Protein AF-H7EP76-F1 (afdb_monomer_lite)

Organism: NCBI:txid907348

Foldseek 3Di:
DDDDPDDPPQPDDDDDDDPDLDAPLVVCVVQVQQWKFKWFWDQDPVRWIWTATLATHNAALLLRLQQIDGPVLCVVQDDPDQFKDKAFVVVVRCVSVLSSGDPVLSVFWGMKIWGWEDQVNGIMIMIGTDGPPDDDGDDDGSVVVRVSVNVNVVVVVPPPPVLVVLLVLLVVLLVQAWKWKKKKACLQLLVVSCPDPSSCVSLVVDDPVVSVVSSLSSLNNLLVNLCSQCQSVQDGSKDKADDPRSNGSMIMIIDRDPDDDPPVVVLVVSLVSCCSHRPPSSVVPIDMDGPDTGSDSVVSSCRRPPD

Structure (mmCIF, N/CA/C/O backbone):
data_AF-H7EP76-F1
#
_entry.id   AF-H7EP76-F1
#
loop_
_atom_site.group_PDB
_atom_site.id
_atom_site.type_symbol
_atom_site.label_atom_id
_atom_site.label_alt_id
_atom_site.label_comp_id
_atom_site.label_asym_id
_atom_site.label_entity_id
_atom_site.label_seq_id
_atom_site.pdbx_PDB_ins_code
_atom_site.Cartn_x
_atom_site.Cartn_y
_atom_site.Cartn_z
_atom_site.occupancy
_atom_site.B_iso_or_equiv
_atom_site.auth_seq_id
_atom_site.auth_comp_id
_atom_site.auth_asym_id
_atom_site.auth_atom_id
_atom_site.pdbx_PDB_model_num
ATOM 1 N N . MET A 1 1 ? -46.488 -8.197 -8.093 1.00 31.20 1 MET A N 1
ATOM 2 C CA . MET A 1 1 ? -45.608 -9.018 -7.236 1.00 31.20 1 MET A CA 1
ATOM 3 C C . MET A 1 1 ? -44.176 -8.736 -7.653 1.00 31.20 1 MET A C 1
ATOM 5 O O . MET A 1 1 ? -43.733 -9.255 -8.665 1.00 31.20 1 MET A O 1
ATOM 9 N N . THR A 1 2 ? -43.502 -7.830 -6.953 1.00 27.03 2 THR A N 1
ATOM 10 C CA . THR A 1 2 ? -42.118 -7.428 -7.231 1.00 27.03 2 THR A CA 1
ATOM 11 C C . THR A 1 2 ? -41.243 -7.905 -6.080 1.00 27.03 2 THR A C 1
ATOM 13 O O . THR A 1 2 ? -41.520 -7.622 -4.914 1.00 27.03 2 THR A O 1
ATOM 16 N N . ALA A 1 3 ? -40.236 -8.711 -6.414 1.00 28.80 3 ALA A N 1
ATOM 17 C CA . ALA A 1 3 ? -39.301 -9.292 -5.467 1.00 28.80 3 ALA A CA 1
ATOM 18 C C . ALA A 1 3 ? -38.445 -8.188 -4.832 1.00 28.80 3 ALA A C 1
ATOM 20 O O . ALA A 1 3 ? -37.756 -7.434 -5.513 1.00 28.80 3 ALA A O 1
ATOM 21 N N . ASN A 1 4 ? -38.528 -8.105 -3.509 1.00 30.34 4 ASN A N 1
ATOM 22 C CA . ASN A 1 4 ? -37.787 -7.185 -2.665 1.00 30.34 4 ASN A CA 1
ATOM 23 C C . ASN A 1 4 ? -36.424 -7.835 -2.366 1.00 30.34 4 ASN A C 1
ATOM 25 O O . ASN A 1 4 ? -36.338 -8.729 -1.521 1.00 30.34 4 ASN A O 1
ATOM 29 N N . THR A 1 5 ? -35.366 -7.458 -3.084 1.00 33.81 5 THR A N 1
ATOM 30 C CA . THR A 1 5 ? -34.001 -7.892 -2.758 1.00 33.81 5 THR A CA 1
ATOM 31 C C . THR A 1 5 ? -33.547 -7.173 -1.489 1.00 33.81 5 THR A C 1
ATOM 33 O O . THR A 1 5 ? -33.282 -5.971 -1.466 1.00 33.81 5 THR A O 1
ATOM 36 N N . LYS A 1 6 ? -33.514 -7.923 -0.383 1.00 35.53 6 LYS A N 1
ATOM 37 C CA . LYS A 1 6 ? -32.977 -7.489 0.909 1.00 35.53 6 LYS A CA 1
ATOM 38 C C . LYS A 1 6 ? -31.474 -7.228 0.762 1.00 35.53 6 LYS A C 1
ATOM 40 O O . LYS A 1 6 ? -30.689 -8.170 0.754 1.00 35.53 6 LYS A O 1
ATOM 45 N N . GLY A 1 7 ? -31.077 -5.961 0.653 1.00 36.44 7 GLY A N 1
ATOM 46 C CA . GLY A 1 7 ? -29.693 -5.554 0.911 1.00 36.44 7 GLY A CA 1
ATOM 47 C C . GLY A 1 7 ? -29.318 -5.914 2.351 1.00 36.44 7 GLY A C 1
ATOM 48 O O . GLY A 1 7 ? -30.145 -5.758 3.253 1.00 36.44 7 GLY A O 1
ATOM 49 N N . GLY A 1 8 ? -28.110 -6.446 2.555 1.00 33.53 8 GLY A N 1
ATOM 50 C CA . GLY A 1 8 ? -27.615 -6.846 3.876 1.00 33.53 8 GLY A CA 1
ATOM 51 C C . GLY A 1 8 ? -27.633 -5.688 4.880 1.00 33.53 8 GLY A C 1
ATOM 52 O O . GLY A 1 8 ? -27.656 -4.521 4.482 1.00 33.53 8 GLY A O 1
ATOM 53 N N . LEU A 1 9 ? -27.602 -6.017 6.178 1.00 34.09 9 LEU A N 1
ATOM 54 C CA . LEU A 1 9 ? -27.786 -5.104 7.324 1.00 34.09 9 LEU A CA 1
ATOM 55 C C . LEU A 1 9 ? -26.977 -3.785 7.259 1.00 34.09 9 LEU A C 1
ATOM 57 O O . LEU A 1 9 ? -27.348 -2.810 7.899 1.00 34.09 9 LEU A O 1
ATOM 61 N N . LEU A 1 10 ? -25.900 -3.741 6.470 1.00 39.25 10 LEU A N 1
ATOM 62 C CA . LEU A 1 10 ? -24.938 -2.638 6.381 1.00 39.25 10 LEU A CA 1
ATOM 63 C C . LEU A 1 10 ? -25.039 -1.807 5.085 1.00 39.25 10 LEU A C 1
ATOM 65 O O . LEU A 1 10 ? -24.247 -0.887 4.869 1.00 39.25 10 LEU A O 1
ATOM 69 N N . GLN A 1 11 ? -25.979 -2.107 4.182 1.00 37.91 11 GLN A N 1
ATOM 70 C CA . GLN A 1 11 ? -25.970 -1.580 2.807 1.00 37.91 11 GLN A CA 1
ATOM 71 C C . GLN A 1 11 ? -26.910 -0.387 2.550 1.00 37.91 11 GLN A C 1
ATOM 73 O O . GLN A 1 11 ? -27.180 -0.052 1.398 1.00 37.91 11 GLN A O 1
ATOM 78 N N . ARG A 1 12 ? -27.399 0.296 3.590 1.00 34.53 12 ARG A N 1
ATOM 79 C CA . ARG A 1 12 ? -28.273 1.470 3.429 1.00 34.53 12 ARG A CA 1
ATOM 80 C C . ARG A 1 12 ? -27.735 2.692 4.167 1.00 34.53 12 ARG A C 1
ATOM 82 O O . ARG A 1 12 ? -28.102 2.909 5.310 1.00 34.53 12 ARG A O 1
ATOM 89 N N . ALA A 1 13 ? -26.903 3.486 3.494 1.00 38.44 13 ALA A N 1
ATOM 90 C CA . ALA A 1 13 ? -26.804 4.935 3.709 1.00 38.44 13 ALA A CA 1
ATOM 91 C C . ALA A 1 13 ? -25.949 5.591 2.614 1.00 38.44 13 ALA A C 1
ATOM 93 O O . ALA A 1 13 ? -24.974 5.013 2.133 1.00 38.44 13 ALA A O 1
ATOM 94 N N . THR A 1 14 ? -26.387 6.780 2.219 1.00 33.59 14 THR A N 1
ATOM 95 C CA . THR A 1 14 ? -26.032 7.552 1.026 1.00 33.59 14 THR A CA 1
ATOM 96 C C . THR A 1 14 ? -24.898 8.550 1.298 1.00 33.59 14 THR A C 1
ATOM 98 O O . THR A 1 14 ? -24.722 9.012 2.419 1.00 33.59 14 THR A O 1
ATOM 101 N N . LYS A 1 15 ? -24.169 8.893 0.230 1.00 32.41 15 LYS A N 1
ATOM 102 C CA . LYS A 1 15 ? -23.075 9.873 0.122 1.00 32.41 15 LYS A CA 1
ATOM 103 C C . LYS A 1 15 ? -23.427 11.281 0.639 1.00 32.41 15 LYS A C 1
ATOM 105 O O . LYS A 1 15 ? -24.352 11.898 0.120 1.00 32.41 15 LYS A O 1
ATOM 110 N N . LEU A 1 16 ? -22.587 11.824 1.520 1.00 29.34 16 LEU A N 1
ATOM 111 C CA . LEU A 1 16 ? -22.277 13.256 1.599 1.00 29.34 16 LEU A CA 1
ATOM 112 C C . LEU A 1 16 ? -20.896 13.425 0.953 1.00 29.34 16 LEU A C 1
ATOM 114 O O . LEU A 1 16 ? -19.917 12.900 1.466 1.00 29.34 16 LEU A O 1
ATOM 118 N N . ILE A 1 17 ? -20.825 14.064 -0.218 1.00 34.53 17 ILE A N 1
ATOM 119 C CA . ILE A 1 17 ? -19.550 14.418 -0.856 1.00 34.53 17 ILE A CA 1
ATOM 120 C C . ILE A 1 17 ? -19.347 15.907 -0.598 1.00 34.53 17 ILE A C 1
ATOM 122 O O . ILE A 1 17 ? -19.964 16.736 -1.264 1.00 34.53 17 ILE A O 1
ATOM 126 N N . ALA A 1 18 ? -18.503 16.242 0.375 1.00 33.00 18 ALA A N 1
ATOM 127 C CA . ALA A 1 18 ? -17.757 17.490 0.308 1.00 33.00 18 ALA A CA 1
ATOM 128 C C . ALA A 1 18 ? -16.661 17.317 -0.757 1.00 33.00 18 ALA A C 1
ATOM 130 O O . ALA A 1 18 ? -16.135 16.217 -0.923 1.00 33.00 18 ALA A O 1
ATOM 131 N N . GLU A 1 19 ? -16.331 18.370 -1.507 1.00 36.91 19 GLU A N 1
ATOM 132 C CA . GLU A 1 19 ? -15.198 18.360 -2.441 1.00 36.91 19 GLU A CA 1
ATOM 133 C C . GLU A 1 19 ? -13.881 18.296 -1.652 1.00 36.91 19 GLU A C 1
ATOM 135 O O . GLU A 1 19 ? -13.225 19.301 -1.373 1.00 36.91 19 GLU A O 1
ATOM 140 N N . THR A 1 20 ? -13.511 17.088 -1.242 1.00 52.47 20 THR A N 1
ATOM 141 C CA . THR A 1 20 ? -12.184 16.753 -0.742 1.00 52.47 20 THR A CA 1
ATOM 142 C C . THR A 1 20 ? -11.311 16.325 -1.917 1.00 52.47 20 THR A C 1
ATOM 144 O O . THR A 1 20 ? -11.783 15.759 -2.909 1.00 52.47 20 THR A O 1
ATOM 147 N N . THR A 1 21 ? -10.013 16.618 -1.836 1.00 54.19 21 THR A N 1
ATOM 148 C CA . THR A 1 21 ? -9.039 15.935 -2.689 1.00 54.19 21 THR A CA 1
ATOM 149 C C . THR A 1 21 ? -9.173 14.440 -2.381 1.00 54.19 21 THR A C 1
ATOM 151 O O . THR A 1 21 ? -8.995 14.065 -1.224 1.00 54.19 21 THR A O 1
ATOM 154 N N . PRO A 1 22 ? -9.545 13.590 -3.353 1.00 68.75 22 PRO A N 1
ATOM 155 C CA . PRO A 1 22 ? -9.847 12.194 -3.073 1.00 68.75 22 PRO A CA 1
ATOM 156 C C . PRO A 1 22 ? -8.576 11.462 -2.653 1.00 68.75 22 PRO A C 1
ATOM 158 O O . PRO A 1 22 ? -7.498 11.713 -3.202 1.00 68.75 22 PRO A O 1
ATOM 161 N N . LYS A 1 23 ? -8.714 10.529 -1.707 1.00 81.00 23 LYS A N 1
ATOM 162 C CA . LYS A 1 23 ? -7.623 9.618 -1.331 1.00 81.00 23 LYS A CA 1
ATOM 163 C C . LYS A 1 23 ? -7.166 8.842 -2.571 1.00 81.00 23 LYS A C 1
ATOM 165 O O . LYS A 1 23 ? -7.953 8.630 -3.496 1.00 81.00 23 LYS A O 1
ATOM 170 N N . PHE A 1 24 ? -5.910 8.387 -2.595 1.00 89.44 24 PHE A N 1
ATOM 171 C CA . PHE A 1 24 ? -5.366 7.648 -3.743 1.00 89.44 24 PHE A CA 1
ATOM 172 C C . PHE A 1 24 ? -6.280 6.492 -4.177 1.00 89.44 24 PHE A C 1
ATOM 174 O O . PHE A 1 24 ? -6.643 6.413 -5.346 1.00 89.44 24 PHE A O 1
ATOM 181 N N . SER A 1 25 ? -6.728 5.674 -3.221 1.00 88.62 25 SER A N 1
ATOM 182 C CA . SER A 1 25 ? -7.627 4.535 -3.445 1.00 88.62 25 SER A CA 1
ATOM 183 C C . SER A 1 25 ? -9.009 4.918 -3.989 1.00 88.62 25 SER A C 1
ATOM 185 O O . SER A 1 25 ? -9.595 4.201 -4.795 1.00 88.62 25 SER A O 1
ATOM 187 N N . GLU A 1 26 ? -9.556 6.058 -3.570 1.00 87.88 26 GLU A N 1
ATOM 188 C CA . GLU A 1 26 ? -10.844 6.551 -4.067 1.00 87.88 26 GLU A CA 1
ATOM 189 C C . GLU A 1 26 ? -10.714 7.065 -5.498 1.00 87.88 26 GLU A C 1
ATOM 191 O O . GLU A 1 26 ? -11.589 6.843 -6.340 1.00 87.88 26 GLU A O 1
ATOM 196 N N . TRP A 1 27 ? -9.609 7.756 -5.781 1.00 90.69 27 TRP A N 1
ATOM 197 C CA . TRP A 1 27 ? -9.310 8.244 -7.114 1.00 90.69 27 TRP A CA 1
ATOM 198 C C . TRP A 1 27 ? -9.044 7.093 -8.088 1.00 90.69 27 TRP A C 1
ATOM 200 O O . TRP A 1 27 ? -9.613 7.102 -9.179 1.00 90.69 27 TRP A O 1
ATOM 210 N N . THR A 1 28 ? -8.257 6.082 -7.708 1.00 91.81 28 THR A N 1
ATOM 211 C CA . THR A 1 28 ? -8.018 4.894 -8.545 1.00 91.81 28 THR A CA 1
ATOM 212 C C . THR A 1 28 ? -9.325 4.158 -8.828 1.00 91.81 28 THR A C 1
ATOM 214 O O . THR A 1 28 ? -9.657 3.950 -9.995 1.00 91.81 28 THR A O 1
ATOM 217 N N . ALA A 1 29 ? -10.142 3.902 -7.801 1.00 89.06 29 ALA A N 1
ATOM 218 C CA . ALA A 1 29 ? -11.453 3.273 -7.958 1.00 89.06 29 ALA A CA 1
ATOM 219 C C . ALA A 1 29 ? -12.385 4.066 -8.892 1.00 89.06 29 ALA A C 1
ATOM 221 O O . ALA A 1 29 ? -13.042 3.485 -9.755 1.00 89.06 29 ALA A O 1
ATOM 222 N N . LYS A 1 30 ? -12.420 5.402 -8.775 1.00 89.62 30 LYS A N 1
ATOM 223 C CA . LYS A 1 30 ? -13.234 6.270 -9.645 1.00 89.62 30 LYS A CA 1
ATOM 224 C C . LYS A 1 30 ? -12.821 6.194 -11.118 1.00 89.62 30 LYS A C 1
ATOM 226 O O . LYS A 1 30 ? -13.676 6.351 -11.984 1.00 89.62 30 LYS A O 1
ATOM 231 N N . ASN A 1 31 ? -11.536 5.982 -11.393 1.00 89.25 31 ASN A N 1
ATOM 232 C CA . ASN A 1 31 ? -11.009 5.854 -12.754 1.00 89.25 31 ASN A CA 1
ATOM 233 C C . ASN A 1 31 ? -10.962 4.397 -13.244 1.00 89.25 31 ASN A C 1
ATOM 235 O O . ASN A 1 31 ? -10.478 4.148 -14.341 1.00 89.25 31 ASN A O 1
ATOM 239 N N . GLY A 1 32 ? -11.462 3.439 -12.455 1.00 89.25 32 GLY A N 1
ATOM 240 C CA . GLY A 1 32 ? -11.431 2.020 -12.811 1.00 89.25 32 GLY A CA 1
ATOM 241 C C . GLY A 1 32 ? -10.039 1.386 -12.731 1.00 89.25 32 GLY A C 1
ATOM 242 O O . GLY A 1 32 ? -9.846 0.292 -13.247 1.00 89.25 32 GLY A O 1
ATOM 243 N N . PHE A 1 33 ? -9.074 2.042 -12.083 1.00 92.81 33 PHE A N 1
ATOM 244 C CA . PHE A 1 33 ? -7.720 1.521 -11.919 1.00 92.81 33 PHE A CA 1
ATOM 245 C C . PHE A 1 33 ? -7.701 0.470 -10.812 1.00 92.81 33 PHE A C 1
ATOM 247 O O . PHE A 1 33 ? -7.759 0.803 -9.626 1.00 92.81 33 PHE A O 1
ATOM 254 N N . ARG A 1 34 ? -7.635 -0.802 -11.207 1.00 91.50 34 ARG A N 1
ATOM 255 C CA . ARG A 1 34 ? -7.696 -1.939 -10.282 1.00 91.50 34 ARG A CA 1
ATOM 256 C C . ARG A 1 34 ? -6.374 -2.178 -9.567 1.00 91.50 34 ARG A C 1
ATOM 258 O O . ARG A 1 34 ? -6.372 -2.311 -8.347 1.00 91.50 34 ARG A O 1
ATOM 265 N N . HIS A 1 35 ? -5.269 -2.151 -10.310 1.00 94.25 35 HIS A N 1
ATOM 266 C CA . HIS A 1 35 ? -3.920 -2.362 -9.792 1.00 94.25 35 HIS A CA 1
ATOM 267 C C . HIS A 1 35 ? -3.052 -1.144 -10.090 1.00 94.25 35 HIS A C 1
ATOM 269 O O . HIS A 1 35 ? -2.602 -0.931 -11.216 1.00 94.25 35 HIS A O 1
ATOM 275 N N . ALA A 1 36 ? -2.857 -0.310 -9.074 1.00 95.81 36 ALA A N 1
ATOM 276 C CA . ALA A 1 36 ? -2.249 1.003 -9.217 1.00 95.81 36 ALA A CA 1
ATOM 277 C C . ALA A 1 36 ? -1.301 1.300 -8.060 1.00 95.81 36 ALA A C 1
ATOM 279 O O . ALA A 1 36 ? -1.578 0.930 -6.921 1.00 95.81 36 ALA A O 1
ATOM 280 N N . GLY A 1 37 ? -0.214 2.021 -8.321 1.00 96.12 37 GLY A N 1
ATOM 281 C CA . GLY A 1 37 ? 0.702 2.443 -7.267 1.00 96.12 37 GLY A CA 1
ATOM 282 C C . GLY A 1 37 ? 1.549 3.649 -7.637 1.00 96.12 37 GLY A C 1
ATOM 283 O O . GLY A 1 37 ? 1.710 3.974 -8.811 1.00 96.12 37 GLY A O 1
ATOM 284 N N . ILE A 1 38 ? 2.095 4.320 -6.627 1.00 96.19 38 ILE A N 1
ATOM 285 C CA . ILE A 1 38 ? 3.044 5.424 -6.807 1.00 96.19 38 ILE A CA 1
ATOM 286 C C . ILE A 1 38 ? 4.400 4.979 -6.282 1.00 96.19 38 ILE A C 1
ATOM 288 O O . ILE A 1 38 ? 4.541 4.676 -5.098 1.00 96.19 38 ILE A O 1
ATOM 292 N N . LEU A 1 39 ? 5.393 4.970 -7.166 1.00 96.44 39 LEU A N 1
ATOM 293 C CA . LEU A 1 39 ? 6.792 4.804 -6.816 1.00 96.44 39 LEU A CA 1
ATOM 294 C C . LEU A 1 39 ? 7.384 6.171 -6.479 1.00 96.44 39 LEU A C 1
ATOM 296 O O . LEU A 1 39 ? 7.454 7.065 -7.330 1.00 96.44 39 LEU A O 1
ATOM 300 N N . THR A 1 40 ? 7.840 6.301 -5.241 1.00 94.19 40 THR A N 1
ATOM 301 C CA . THR A 1 40 ? 8.418 7.531 -4.702 1.00 94.19 40 THR A CA 1
ATOM 302 C C . THR A 1 40 ? 9.909 7.328 -4.455 1.00 94.19 40 THR A C 1
ATOM 304 O O . THR A 1 40 ? 10.292 6.284 -3.912 1.00 94.19 40 THR A O 1
ATOM 307 N N . PRO A 1 41 ? 10.763 8.296 -4.829 1.00 92.62 41 PRO A N 1
ATOM 308 C CA . PRO A 1 41 ? 12.186 8.194 -4.589 1.00 92.62 41 PRO A CA 1
ATOM 309 C C . PRO A 1 41 ? 12.515 8.390 -3.105 1.00 92.62 41 PRO A C 1
ATOM 311 O O . PRO A 1 41 ? 11.904 9.184 -2.389 1.00 92.62 41 PRO A O 1
ATOM 314 N N . TYR A 1 42 ? 13.547 7.691 -2.665 1.00 89.81 42 TYR A N 1
ATOM 315 C CA . TYR A 1 42 ? 14.194 7.806 -1.377 1.00 89.81 42 TYR A CA 1
ATOM 316 C C . TYR A 1 42 ? 15.691 7.952 -1.621 1.00 89.81 42 TYR A C 1
ATOM 318 O O . TYR A 1 42 ? 16.329 7.074 -2.210 1.00 89.81 42 TYR A O 1
ATOM 326 N N . LYS A 1 43 ? 16.242 9.084 -1.186 1.00 88.75 43 LYS A N 1
ATOM 327 C CA . LYS A 1 43 ? 17.670 9.364 -1.281 1.00 88.75 43 LYS A CA 1
ATOM 328 C C . LYS A 1 43 ? 18.354 8.897 -0.005 1.00 88.75 43 LYS A C 1
ATOM 330 O O . LYS A 1 43 ? 18.001 9.348 1.081 1.00 88.75 43 LYS A O 1
ATOM 335 N N . THR A 1 44 ? 19.335 8.022 -0.156 1.00 84.06 44 THR A N 1
ATOM 336 C CA . THR A 1 44 ? 20.116 7.501 0.959 1.00 84.06 44 THR A CA 1
ATOM 337 C C . THR A 1 44 ? 21.127 8.509 1.473 1.00 84.06 44 THR A C 1
ATOM 339 O O . THR A 1 44 ? 21.529 9.440 0.763 1.00 84.06 44 THR A O 1
ATOM 342 N N . GLY A 1 45 ? 21.635 8.259 2.681 1.00 78.94 45 GLY A N 1
ATOM 343 C CA . GLY A 1 45 ? 22.777 9.003 3.224 1.00 78.94 45 GLY A CA 1
ATOM 344 C C . GLY A 1 45 ? 24.034 8.919 2.343 1.00 78.94 45 GLY A C 1
ATOM 345 O O . GLY A 1 45 ? 24.847 9.840 2.327 1.00 78.94 45 GLY A O 1
ATOM 346 N N . THR A 1 46 ? 24.166 7.850 1.550 1.00 77.44 46 THR A N 1
ATOM 347 C CA . THR A 1 46 ? 25.270 7.627 0.597 1.00 77.44 46 THR A CA 1
ATOM 348 C C . THR A 1 46 ? 25.079 8.323 -0.756 1.00 77.44 46 THR A C 1
ATOM 350 O O . THR A 1 46 ? 25.966 8.268 -1.606 1.00 77.44 46 THR A O 1
ATOM 353 N N . GLY A 1 47 ? 23.940 8.989 -0.972 1.00 80.38 47 GLY A N 1
ATOM 354 C CA . GLY A 1 47 ? 23.614 9.691 -2.214 1.00 80.38 47 GLY A CA 1
ATOM 355 C C . GLY A 1 47 ? 23.007 8.815 -3.314 1.00 80.38 47 GLY A C 1
ATOM 356 O O . GLY A 1 47 ? 22.661 9.349 -4.368 1.00 80.38 47 GLY A O 1
ATOM 357 N N . ALA A 1 48 ? 22.837 7.511 -3.074 1.00 84.06 48 ALA A N 1
ATOM 358 C CA . ALA A 1 48 ? 22.059 6.635 -3.943 1.00 84.06 48 ALA A CA 1
ATOM 359 C C . ALA A 1 48 ? 20.561 6.966 -3.836 1.00 84.06 48 ALA A C 1
ATOM 361 O O . ALA A 1 48 ? 20.087 7.474 -2.822 1.00 84.06 48 ALA A O 1
ATOM 362 N N . GLU A 1 49 ? 19.801 6.686 -4.891 1.00 89.62 49 GLU A N 1
ATOM 363 C CA . GLU A 1 49 ? 18.363 6.951 -4.928 1.00 89.62 49 GLU A CA 1
ATOM 364 C C . GLU A 1 49 ? 17.611 5.681 -5.319 1.00 89.62 49 GLU A C 1
ATOM 366 O O . GLU A 1 49 ? 17.884 5.061 -6.354 1.00 89.62 49 GLU A O 1
ATOM 371 N N . PHE A 1 50 ? 16.668 5.303 -4.462 1.00 91.06 50 PHE A N 1
ATOM 372 C CA . PHE A 1 50 ? 15.815 4.134 -4.610 1.00 91.06 50 PHE A CA 1
ATOM 373 C C . PHE A 1 50 ? 14.382 4.573 -4.835 1.00 91.06 50 PHE A C 1
ATOM 375 O O . PHE A 1 50 ? 13.957 5.560 -4.260 1.00 91.06 50 PHE A O 1
ATOM 382 N N . TYR A 1 51 ? 13.619 3.821 -5.607 1.00 93.56 51 TYR A N 1
ATOM 383 C CA . TYR A 1 51 ? 12.180 3.979 -5.725 1.00 93.56 51 TYR A CA 1
ATOM 384 C C . TYR A 1 51 ? 11.509 2.859 -4.950 1.00 93.56 51 TYR A C 1
ATOM 386 O O . TYR A 1 51 ? 11.934 1.705 -5.025 1.00 93.56 51 TYR A O 1
ATOM 394 N N . VAL A 1 52 ? 10.463 3.207 -4.210 1.00 93.81 52 VAL A N 1
ATOM 395 C CA . VAL A 1 52 ? 9.621 2.259 -3.480 1.00 93.81 52 VAL A CA 1
ATOM 396 C C . VAL A 1 52 ? 8.165 2.674 -3.616 1.00 93.81 52 VAL A C 1
ATOM 398 O O . VAL A 1 52 ? 7.855 3.865 -3.687 1.00 93.81 52 VAL A O 1
ATOM 401 N N . MET A 1 53 ? 7.270 1.696 -3.675 1.00 95.06 53 MET A N 1
ATOM 402 C CA . MET A 1 53 ? 5.837 1.948 -3.734 1.00 95.06 53 MET A CA 1
ATOM 403 C C . MET A 1 53 ? 5.352 2.514 -2.393 1.00 95.06 53 MET A C 1
ATOM 405 O O . MET A 1 53 ? 5.474 1.853 -1.364 1.00 95.06 53 MET A O 1
ATOM 409 N N . THR A 1 54 ? 4.829 3.741 -2.398 1.00 91.50 54 THR A N 1
ATOM 410 C CA . THR A 1 54 ? 4.322 4.432 -1.194 1.00 91.50 54 THR A CA 1
ATOM 411 C C . THR A 1 54 ? 2.804 4.539 -1.163 1.00 91.50 54 THR A C 1
ATOM 413 O O . THR A 1 54 ? 2.217 4.568 -0.087 1.00 91.50 54 THR A O 1
ATOM 416 N N . GLU A 1 55 ? 2.172 4.558 -2.337 1.00 91.69 55 GLU A N 1
ATOM 417 C CA . GLU A 1 55 ? 0.730 4.378 -2.496 1.00 91.69 55 GLU A CA 1
ATOM 418 C C . GLU A 1 55 ? 0.474 3.113 -3.295 1.00 91.69 55 GLU A C 1
ATOM 420 O O . GLU A 1 55 ? 1.206 2.835 -4.249 1.00 91.69 55 GLU A O 1
ATOM 425 N N . SER A 1 56 ? -0.574 2.377 -2.938 1.00 93.62 56 SER A N 1
ATOM 426 C CA . SER A 1 56 ? -0.969 1.184 -3.670 1.00 93.62 56 SER A CA 1
ATOM 427 C C . SER A 1 56 ? -2.466 0.909 -3.549 1.00 93.62 56 SER A C 1
ATOM 429 O O . SER A 1 56 ? -3.123 1.245 -2.564 1.00 93.62 56 SER A O 1
ATOM 431 N N . THR A 1 57 ? -3.033 0.322 -4.594 1.00 92.44 57 THR A N 1
ATOM 432 C CA . THR A 1 57 ? -4.378 -0.247 -4.636 1.00 92.44 57 THR A CA 1
ATOM 433 C C . THR A 1 57 ? -4.316 -1.502 -5.497 1.00 92.44 57 THR A C 1
ATOM 435 O O . THR A 1 57 ? -3.673 -1.498 -6.544 1.00 92.44 57 THR A O 1
ATOM 438 N N . GLY A 1 58 ? -4.930 -2.589 -5.032 1.00 90.56 58 GLY A N 1
ATOM 439 C CA . GLY A 1 58 ? -4.999 -3.867 -5.751 1.00 90.56 58 GLY A CA 1
ATOM 440 C C . GLY A 1 58 ? -3.706 -4.683 -5.801 1.00 90.56 58 GLY A C 1
ATOM 441 O O . GLY A 1 58 ? -3.772 -5.875 -6.089 1.00 90.56 58 GLY A O 1
ATOM 442 N N . PHE A 1 59 ? -2.534 -4.117 -5.496 1.00 94.12 59 PHE A N 1
ATOM 443 C CA . PHE A 1 59 ? -1.325 -4.924 -5.330 1.00 94.12 59 PHE A CA 1
ATOM 444 C C . PHE A 1 59 ? -1.277 -5.570 -3.952 1.00 94.12 59 PHE A C 1
ATOM 446 O O . PHE A 1 59 ? -1.586 -4.944 -2.935 1.00 94.12 59 PHE A O 1
ATOM 453 N N . ASN A 1 60 ? -0.826 -6.821 -3.914 1.00 93.19 60 ASN A N 1
ATOM 454 C CA . ASN A 1 60 ? -0.571 -7.491 -2.654 1.00 93.19 60 ASN A CA 1
ATOM 455 C C . ASN A 1 60 ? 0.705 -6.940 -1.986 1.00 93.19 60 ASN A C 1
ATOM 457 O O . ASN A 1 60 ? 1.551 -6.275 -2.589 1.00 93.19 60 ASN A O 1
ATOM 461 N N . SER A 1 61 ? 0.857 -7.258 -0.708 1.00 93.12 61 SER A N 1
ATOM 462 C CA . SER A 1 61 ? 1.968 -6.804 0.122 1.00 93.12 61 SER A CA 1
ATOM 463 C C . SER A 1 61 ? 3.337 -7.292 -0.367 1.00 93.12 61 SER A C 1
ATOM 465 O O . SER A 1 61 ? 4.305 -6.540 -0.268 1.00 93.12 61 SER A O 1
ATOM 467 N N . LYS A 1 62 ? 3.432 -8.491 -0.966 1.00 93.00 62 LYS A N 1
ATOM 468 C CA . LYS A 1 62 ? 4.680 -8.997 -1.571 1.00 93.00 62 LYS A CA 1
ATOM 469 C C . LYS A 1 62 ? 5.122 -8.118 -2.731 1.00 93.00 62 LYS A C 1
ATOM 471 O O . LYS A 1 62 ? 6.278 -7.714 -2.755 1.00 93.00 62 LYS A O 1
ATOM 476 N N . THR A 1 63 ? 4.207 -7.752 -3.623 1.00 93.94 63 THR A N 1
ATOM 477 C CA . THR A 1 63 ? 4.489 -6.805 -4.705 1.00 93.94 63 THR A CA 1
ATOM 478 C C . THR A 1 63 ? 4.920 -5.440 -4.162 1.00 93.94 63 THR A C 1
ATOM 480 O O . THR A 1 63 ? 5.943 -4.911 -4.593 1.00 93.94 63 THR A O 1
ATOM 483 N N . ILE A 1 64 ? 4.214 -4.890 -3.165 1.00 94.69 64 ILE A N 1
ATOM 484 C CA . ILE A 1 64 ? 4.596 -3.606 -2.549 1.00 94.69 64 ILE A CA 1
ATOM 485 C C . ILE A 1 64 ? 6.034 -3.680 -2.011 1.00 94.69 64 ILE A C 1
ATOM 487 O O . ILE A 1 64 ? 6.851 -2.802 -2.293 1.00 94.69 64 ILE A O 1
ATOM 491 N N . ALA A 1 65 ? 6.380 -4.747 -1.290 1.00 92.50 65 ALA A N 1
ATOM 492 C CA . ALA A 1 65 ? 7.708 -4.916 -0.710 1.00 92.50 65 ALA A CA 1
ATOM 493 C C . ALA A 1 65 ? 8.805 -5.240 -1.747 1.00 92.50 65 ALA A C 1
ATOM 495 O O . ALA A 1 65 ? 9.963 -4.867 -1.554 1.00 92.50 65 ALA A O 1
ATOM 496 N N . SER A 1 66 ? 8.454 -5.879 -2.865 1.00 92.25 66 SER A N 1
ATOM 497 C CA . SER A 1 66 ? 9.367 -6.172 -3.979 1.00 92.25 66 SER A CA 1
ATOM 498 C C . SER A 1 66 ? 9.640 -4.976 -4.896 1.00 92.25 66 SER A C 1
ATOM 500 O O . SER A 1 66 ? 10.630 -5.012 -5.630 1.00 92.25 66 SER A O 1
ATOM 502 N N . SER A 1 67 ? 8.845 -3.904 -4.812 1.00 93.56 67 SER A N 1
ATOM 503 C CA . SER A 1 67 ? 8.924 -2.719 -5.687 1.00 93.56 67 SER A CA 1
ATOM 504 C C . SER A 1 67 ? 10.234 -1.916 -5.614 1.00 93.56 67 SER A C 1
ATOM 506 O O . SER A 1 67 ? 10.465 -1.022 -6.435 1.00 93.56 67 SER A O 1
ATOM 508 N N . ILE A 1 68 ? 11.105 -2.230 -4.647 1.00 92.31 68 ILE A N 1
ATOM 509 C CA . ILE A 1 68 ? 12.384 -1.549 -4.435 1.00 92.31 68 ILE A CA 1
ATOM 510 C C . ILE A 1 68 ? 13.242 -1.635 -5.701 1.00 92.31 68 ILE A C 1
ATOM 512 O O . ILE A 1 68 ? 13.633 -2.718 -6.145 1.00 92.31 68 ILE A O 1
ATOM 516 N N . SER A 1 69 ? 13.582 -0.473 -6.248 1.00 92.19 69 SER A N 1
ATOM 517 C CA . SER A 1 69 ? 14.351 -0.332 -7.487 1.00 92.19 69 SER A CA 1
ATOM 518 C C . SER A 1 69 ? 15.320 0.842 -7.414 1.00 92.19 69 SER A C 1
ATOM 520 O O . SER A 1 69 ? 15.134 1.760 -6.627 1.00 92.19 69 SER A O 1
ATOM 522 N N . PHE A 1 70 ? 16.377 0.824 -8.223 1.00 90.12 70 PHE A N 1
ATOM 523 C CA . PHE A 1 70 ? 17.344 1.925 -8.293 1.00 90.12 70 PHE A CA 1
ATOM 524 C C . PHE A 1 70 ? 16.898 2.978 -9.308 1.00 90.12 70 PHE A C 1
ATOM 526 O O . PHE A 1 70 ? 16.303 2.640 -10.329 1.00 90.12 70 PHE A O 1
ATOM 533 N N . ARG A 1 71 ? 17.263 4.245 -9.099 1.00 90.75 71 ARG A N 1
ATOM 534 C CA . ARG A 1 71 ? 17.014 5.320 -10.074 1.00 90.75 71 ARG A CA 1
ATOM 535 C C . ARG A 1 71 ? 17.536 4.998 -11.480 1.00 90.75 71 ARG A C 1
ATOM 537 O O . ARG A 1 71 ? 16.852 5.271 -12.464 1.00 90.75 71 ARG A O 1
ATOM 544 N N . ASP A 1 72 ? 18.718 4.394 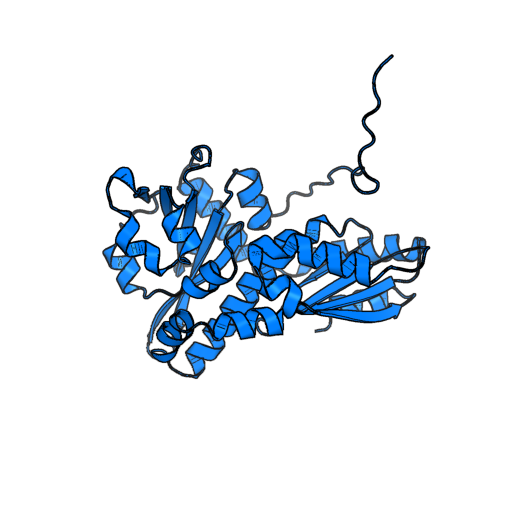-11.583 1.00 89.44 72 ASP A N 1
ATOM 545 C CA . ASP A 1 72 ? 19.347 4.083 -12.875 1.00 89.44 72 ASP A CA 1
ATOM 546 C C . ASP A 1 72 ? 18.527 3.107 -13.722 1.00 89.44 72 ASP A C 1
ATOM 548 O O . ASP A 1 72 ? 18.523 3.210 -14.949 1.00 89.44 72 ASP A O 1
ATOM 552 N N . PHE A 1 73 ? 17.777 2.208 -13.076 1.00 91.88 73 PHE A N 1
ATOM 553 C CA . PHE A 1 73 ? 16.834 1.336 -13.768 1.00 91.88 73 PHE A CA 1
ATOM 554 C C . PHE A 1 73 ? 15.786 2.163 -14.523 1.00 91.88 73 PHE A C 1
ATOM 556 O O . PHE A 1 73 ? 15.579 1.956 -15.716 1.00 91.88 73 PHE A O 1
ATOM 563 N N . TRP A 1 74 ? 15.182 3.151 -13.861 1.00 93.06 74 TRP A N 1
ATOM 564 C CA . TRP A 1 74 ? 14.142 3.992 -14.455 1.00 93.06 74 TRP A CA 1
ATOM 565 C C . TRP A 1 74 ? 14.692 4.950 -15.508 1.00 93.06 74 TRP A C 1
ATOM 567 O O . TRP A 1 74 ? 14.095 5.077 -16.574 1.00 93.06 74 TRP A O 1
ATOM 577 N N . ASN A 1 75 ? 15.865 5.544 -15.269 1.00 88.00 75 ASN A N 1
ATOM 578 C CA . ASN A 1 75 ? 16.536 6.411 -16.244 1.00 88.00 75 ASN A CA 1
ATOM 579 C C . ASN A 1 75 ? 16.840 5.691 -17.572 1.00 88.00 75 ASN A C 1
ATOM 581 O O . ASN A 1 75 ? 16.877 6.333 -18.619 1.00 88.00 75 ASN A O 1
ATOM 585 N N . GLY A 1 76 ? 17.092 4.378 -17.526 1.00 87.06 76 GLY A N 1
ATOM 586 C CA . GLY A 1 76 ? 17.363 3.561 -18.709 1.00 87.06 76 GLY A CA 1
ATOM 587 C C . GLY A 1 76 ? 16.123 2.953 -19.371 1.00 87.06 76 GLY A C 1
ATOM 588 O O . GLY A 1 76 ? 16.242 2.418 -20.473 1.00 87.06 76 GLY A O 1
ATOM 589 N N . LYS A 1 77 ? 14.956 2.985 -18.713 1.00 89.38 77 LYS A N 1
ATOM 590 C CA . LYS A 1 77 ? 13.728 2.317 -19.183 1.00 89.38 77 LYS A CA 1
ATOM 591 C C . LYS A 1 77 ? 12.616 3.269 -19.580 1.00 89.38 77 LYS A C 1
ATOM 593 O O . LYS A 1 77 ? 11.912 2.981 -20.541 1.00 89.38 77 LYS A O 1
ATOM 598 N N . LEU A 1 78 ? 12.462 4.375 -18.862 1.00 90.31 78 LEU A N 1
ATOM 599 C CA . LEU A 1 78 ? 11.429 5.356 -19.146 1.00 90.31 78 LEU A CA 1
ATOM 600 C C . LEU A 1 78 ? 12.009 6.517 -19.943 1.00 90.31 78 LEU A C 1
ATOM 602 O O . LEU A 1 78 ? 13.082 7.047 -19.647 1.00 90.31 78 LEU A O 1
ATOM 606 N N . SER A 1 79 ? 11.259 6.949 -20.949 1.00 86.38 79 SER A N 1
ATOM 607 C CA . SER A 1 79 ? 11.509 8.217 -21.616 1.00 86.38 79 SER A CA 1
ATOM 608 C C . SER A 1 79 ? 11.343 9.377 -20.627 1.00 86.38 79 SER A C 1
ATOM 610 O O . SER A 1 79 ? 10.594 9.286 -19.652 1.00 86.38 79 SER A O 1
ATOM 612 N N . LYS A 1 80 ? 12.005 10.504 -20.909 1.00 80.19 80 LYS A N 1
ATOM 613 C CA . LYS A 1 80 ? 11.860 11.743 -20.125 1.00 80.19 80 LYS A CA 1
ATOM 614 C C . LYS A 1 80 ? 10.528 12.469 -20.373 1.00 80.19 80 LYS A C 1
ATOM 616 O O . LYS A 1 80 ? 10.318 13.536 -19.803 1.00 80.19 80 LYS A O 1
ATOM 621 N N . ALA A 1 81 ? 9.665 11.943 -21.244 1.00 85.56 81 ALA A N 1
ATOM 622 C CA . ALA A 1 81 ? 8.359 12.527 -21.505 1.00 85.56 81 ALA A CA 1
ATOM 623 C C . ALA A 1 81 ? 7.410 12.256 -20.327 1.00 85.56 81 ALA A C 1
ATOM 625 O O . ALA A 1 81 ? 7.340 11.139 -19.813 1.00 85.56 81 ALA A O 1
ATOM 626 N N . PHE A 1 82 ? 6.648 13.275 -19.927 1.00 89.50 82 PHE A N 1
ATOM 627 C CA . PHE A 1 82 ? 5.580 13.167 -18.924 1.00 89.50 82 PHE A CA 1
ATOM 628 C C . PHE A 1 82 ? 4.292 12.607 -19.551 1.00 89.50 82 PHE A C 1
ATOM 630 O O . PHE A 1 82 ? 3.214 13.193 -19.441 1.00 89.50 82 PHE A O 1
ATOM 637 N N . GLU A 1 83 ? 4.435 11.494 -20.261 1.00 94.25 83 GLU A N 1
ATOM 638 C CA . GLU A 1 83 ? 3.378 10.818 -21.006 1.00 94.25 83 GLU A CA 1
ATOM 639 C C . GLU A 1 83 ? 3.287 9.353 -20.585 1.00 94.25 83 GLU A C 1
ATOM 641 O O . GLU A 1 83 ? 4.212 8.801 -19.981 1.00 94.25 83 GLU A O 1
ATOM 646 N N . TRP A 1 84 ? 2.150 8.732 -20.895 1.00 95.00 84 TRP A N 1
ATOM 647 C CA . TRP A 1 84 ? 1.945 7.310 -20.658 1.00 95.00 84 TRP A CA 1
ATOM 648 C C . TRP A 1 84 ? 2.896 6.470 -21.502 1.00 95.00 84 TRP A C 1
ATOM 650 O O . TRP A 1 84 ? 2.977 6.630 -22.717 1.00 95.00 84 TRP A O 1
ATOM 660 N N . GLN A 1 85 ? 3.577 5.540 -20.846 1.00 94.88 85 GLN A N 1
ATOM 661 C CA . GLN A 1 85 ? 4.459 4.570 -21.478 1.00 94.88 85 GLN A CA 1
ATOM 662 C C . GLN A 1 85 ? 3.925 3.176 -21.175 1.00 94.88 85 GLN A C 1
ATOM 664 O O . GLN A 1 85 ? 3.819 2.805 -20.008 1.00 94.88 85 GLN A O 1
ATOM 669 N N . CYS A 1 86 ? 3.555 2.440 -22.220 1.00 93.94 86 CYS A N 1
ATOM 670 C CA . CYS A 1 86 ? 2.993 1.097 -22.130 1.00 93.94 86 CYS A CA 1
ATOM 671 C C . CYS A 1 86 ? 4.069 0.061 -22.453 1.00 93.94 86 CYS A C 1
ATOM 673 O O . CYS A 1 86 ? 4.803 0.224 -23.423 1.00 93.94 86 CYS A O 1
ATOM 675 N N . PHE A 1 87 ? 4.109 -1.012 -21.672 1.00 93.75 87 PHE A N 1
ATOM 676 C CA . PHE A 1 87 ? 4.943 -2.186 -21.889 1.00 93.75 87 PHE A CA 1
ATOM 677 C C . PHE A 1 87 ? 4.030 -3.401 -21.793 1.00 93.75 87 PHE A C 1
ATOM 679 O O . PHE A 1 87 ? 3.349 -3.561 -20.783 1.00 93.75 87 PHE A O 1
ATOM 686 N N . SER A 1 88 ? 3.983 -4.244 -22.821 1.00 91.88 88 SER A N 1
ATOM 687 C CA . SER A 1 88 ? 3.070 -5.396 -22.831 1.00 91.88 88 SER A CA 1
ATOM 688 C C . SER A 1 88 ? 3.792 -6.722 -23.030 1.00 91.88 88 SER A C 1
ATOM 690 O O . SER A 1 88 ? 4.928 -6.794 -23.519 1.00 91.88 88 SER A O 1
ATOM 692 N N . LYS A 1 89 ? 3.119 -7.797 -22.616 1.00 86.81 89 LYS A N 1
ATOM 693 C CA . LYS A 1 89 ? 3.591 -9.172 -22.788 1.00 86.81 89 LYS A CA 1
ATOM 694 C C . LYS A 1 89 ? 3.688 -9.553 -24.263 1.00 86.81 89 LYS A C 1
ATOM 696 O O . LYS A 1 89 ? 4.632 -10.244 -24.639 1.00 86.81 89 LYS A O 1
ATOM 701 N N . ASP A 1 90 ? 2.778 -9.040 -25.089 1.00 83.94 90 ASP A N 1
ATOM 702 C CA . ASP A 1 90 ? 2.697 -9.327 -26.526 1.00 83.94 90 ASP A CA 1
ATOM 703 C C . ASP A 1 90 ? 3.954 -8.890 -27.288 1.00 83.94 90 ASP A C 1
ATOM 705 O O . ASP A 1 90 ? 4.362 -9.541 -28.250 1.00 83.94 90 ASP A O 1
ATOM 709 N N . PHE A 1 91 ? 4.621 -7.833 -26.816 1.00 83.75 91 PHE A N 1
ATOM 710 C CA . PHE A 1 91 ? 5.882 -7.344 -27.383 1.00 83.75 91 PHE A CA 1
ATOM 711 C C . PHE A 1 91 ? 7.124 -7.814 -26.609 1.00 83.75 91 PHE A C 1
ATOM 713 O O . PHE A 1 91 ? 8.240 -7.403 -26.923 1.00 83.75 91 PHE A O 1
ATOM 720 N N . ASN A 1 92 ? 6.960 -8.703 -25.619 1.00 83.56 92 ASN A N 1
ATOM 721 C CA . ASN A 1 92 ? 8.027 -9.177 -24.731 1.00 83.56 92 ASN A CA 1
ATOM 722 C C . ASN A 1 92 ? 8.770 -8.030 -24.007 1.00 83.56 92 ASN A C 1
ATOM 724 O O . ASN A 1 92 ? 9.975 -8.087 -23.758 1.00 83.56 92 ASN A O 1
ATOM 728 N N . GLU A 1 93 ? 8.042 -6.965 -23.670 1.00 89.31 93 GLU A N 1
ATOM 729 C CA . GLU A 1 93 ? 8.599 -5.737 -23.090 1.00 89.31 93 GLU A CA 1
ATOM 730 C C . GLU A 1 93 ? 8.544 -5.720 -21.557 1.00 89.31 93 GLU A C 1
ATOM 732 O O . GLU A 1 93 ? 9.222 -4.915 -20.917 1.00 89.31 93 GLU A O 1
ATOM 737 N N . LEU A 1 94 ? 7.770 -6.630 -20.954 1.00 90.56 94 LEU A N 1
ATOM 738 C CA . LEU A 1 94 ? 7.564 -6.704 -19.504 1.00 90.56 94 LEU A CA 1
ATOM 739 C C . LEU A 1 94 ? 8.758 -7.261 -18.728 1.00 90.56 94 LEU A C 1
ATOM 741 O O . LEU A 1 94 ? 8.923 -6.926 -17.555 1.00 90.56 94 LEU A O 1
ATOM 745 N N . SER A 1 95 ? 9.597 -8.097 -19.348 1.00 89.62 95 SER A N 1
ATOM 746 C CA . SER A 1 95 ? 10.645 -8.865 -18.655 1.00 89.62 95 SER A CA 1
ATOM 747 C C . SER A 1 95 ? 11.538 -8.044 -17.710 1.00 89.62 95 SER A C 1
ATOM 749 O O . SER A 1 95 ? 11.857 -8.544 -16.632 1.00 89.62 95 SER A O 1
ATOM 751 N N . PRO A 1 96 ? 11.941 -6.797 -18.038 1.00 91.12 96 PRO A N 1
ATOM 752 C CA . PRO A 1 96 ? 12.754 -5.982 -17.138 1.00 91.12 96 PRO A CA 1
ATOM 753 C C . PRO A 1 96 ? 12.034 -5.546 -15.856 1.00 91.12 96 PRO A C 1
ATOM 755 O O . PRO A 1 96 ? 12.706 -5.237 -14.876 1.00 91.12 96 PRO A O 1
ATOM 758 N N . PHE A 1 97 ? 10.701 -5.486 -15.868 1.00 93.31 97 PHE A N 1
ATOM 759 C CA . PHE A 1 97 ? 9.881 -4.986 -14.763 1.00 93.31 97 PHE A CA 1
ATOM 760 C C . PHE A 1 97 ? 9.368 -6.096 -13.851 1.00 93.31 97 PHE A C 1
ATOM 762 O O . PHE A 1 97 ? 9.113 -5.821 -12.685 1.00 93.31 97 PHE A O 1
ATOM 769 N N . LEU A 1 98 ? 9.268 -7.339 -14.339 1.00 90.12 98 LEU A N 1
ATOM 770 C CA . LEU A 1 98 ? 8.794 -8.485 -13.549 1.00 90.12 98 LEU A CA 1
ATOM 771 C C . LEU A 1 98 ? 9.492 -8.625 -12.181 1.00 90.12 98 LEU A C 1
ATOM 773 O O . LEU A 1 98 ? 8.792 -8.838 -11.198 1.00 90.12 98 LEU A O 1
ATOM 777 N N . PRO A 1 99 ? 10.817 -8.390 -12.036 1.00 90.31 99 PRO A N 1
ATOM 778 C CA . PRO A 1 99 ? 11.468 -8.452 -10.724 1.00 90.31 99 PRO A CA 1
ATOM 779 C C . PRO A 1 99 ? 10.968 -7.430 -9.688 1.00 90.31 99 PRO A C 1
ATOM 781 O O . PRO A 1 99 ? 11.405 -7.478 -8.540 1.00 90.31 99 PRO A O 1
ATOM 784 N N . LEU A 1 100 ? 10.136 -6.455 -10.069 1.00 91.25 100 LEU A N 1
ATOM 785 C CA . LEU A 1 100 ? 9.522 -5.480 -9.157 1.00 91.25 100 LEU A CA 1
ATOM 786 C C . LEU A 1 100 ? 8.226 -5.993 -8.521 1.00 91.25 100 LEU A C 1
ATOM 788 O O . LEU A 1 100 ? 7.738 -5.389 -7.568 1.00 91.25 100 LEU A O 1
ATOM 792 N N . PHE A 1 101 ? 7.689 -7.097 -9.030 1.00 91.50 101 PHE A N 1
ATOM 793 C CA . PHE A 1 101 ? 6.438 -7.700 -8.598 1.00 91.50 101 PHE A CA 1
ATOM 794 C C . PHE A 1 101 ? 6.713 -9.073 -7.984 1.00 91.50 101 PHE A C 1
ATOM 796 O O . PHE A 1 101 ? 7.814 -9.610 -8.095 1.00 91.50 101 PHE A O 1
ATOM 803 N N . ASP A 1 102 ? 5.733 -9.637 -7.285 1.00 89.31 102 ASP A N 1
ATOM 804 C CA . ASP A 1 102 ? 5.829 -11.042 -6.880 1.00 89.31 102 ASP A CA 1
ATOM 805 C C . ASP A 1 102 ? 5.618 -11.996 -8.071 1.00 89.31 102 ASP A C 1
ATOM 807 O O . ASP A 1 102 ? 5.136 -11.590 -9.133 1.00 89.31 102 ASP A O 1
ATOM 811 N N . ASP A 1 103 ? 5.969 -13.270 -7.881 1.00 86.38 103 ASP A N 1
ATOM 812 C CA . ASP A 1 103 ? 5.891 -14.301 -8.922 1.00 86.38 103 ASP A CA 1
ATOM 813 C C . ASP A 1 103 ? 4.486 -14.450 -9.520 1.00 86.38 103 ASP A C 1
ATOM 815 O O . ASP A 1 103 ? 4.349 -14.527 -10.739 1.00 86.38 103 ASP A O 1
ATOM 819 N N . GLN A 1 104 ? 3.440 -14.464 -8.686 1.00 84.75 104 GLN A N 1
ATOM 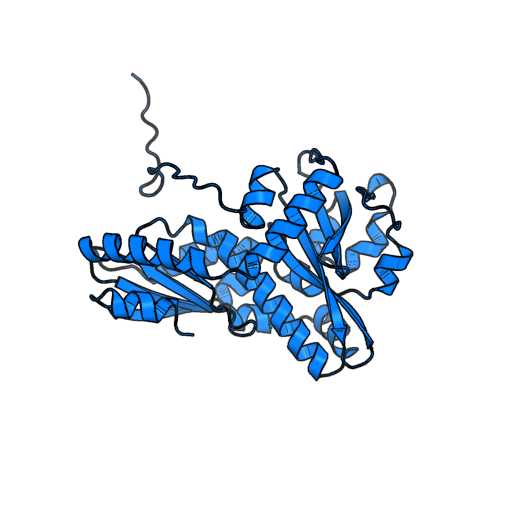820 C CA . GLN A 1 104 ? 2.065 -14.651 -9.154 1.00 84.75 104 GLN A CA 1
ATOM 821 C C . GLN A 1 104 ? 1.623 -13.447 -9.985 1.00 84.75 104 GLN A C 1
ATOM 823 O O . GLN A 1 104 ? 1.161 -13.598 -11.113 1.00 84.75 104 GLN A O 1
ATOM 828 N N . THR A 1 105 ? 1.855 -12.246 -9.455 1.00 85.56 105 THR A N 1
ATOM 829 C CA . THR A 1 105 ? 1.566 -10.990 -10.146 1.00 85.56 105 THR A CA 1
ATOM 830 C C . THR A 1 105 ? 2.299 -10.922 -11.485 1.00 85.56 105 THR A C 1
ATOM 832 O O . THR A 1 105 ? 1.714 -10.544 -12.494 1.00 85.56 105 THR A O 1
ATOM 835 N N . SER A 1 106 ? 3.561 -11.348 -11.526 1.00 88.06 106 SER A N 1
ATOM 836 C CA . SER A 1 106 ? 4.380 -11.359 -12.742 1.00 88.06 106 SER A CA 1
ATOM 837 C C . SER A 1 106 ? 3.875 -12.328 -13.816 1.00 88.06 106 SER A C 1
ATOM 839 O O . SER A 1 106 ? 4.034 -12.056 -15.006 1.00 88.06 106 SER A O 1
ATOM 841 N N . MET A 1 107 ? 3.300 -13.468 -13.422 1.00 86.81 107 MET A N 1
ATOM 842 C CA . MET A 1 107 ? 2.798 -14.476 -14.363 1.00 86.81 107 MET A CA 1
ATOM 843 C C . MET A 1 107 ? 1.523 -14.018 -15.077 1.00 86.81 107 MET A C 1
ATOM 845 O O . MET A 1 107 ? 1.406 -14.199 -16.298 1.00 86.81 107 MET A O 1
ATOM 849 N N . ASP A 1 108 ? 0.610 -13.404 -14.324 1.00 90.19 108 ASP A N 1
ATOM 850 C CA . ASP A 1 108 ? -0.748 -13.073 -14.774 1.00 90.19 108 ASP A CA 1
ATOM 851 C C . ASP A 1 108 ? -0.840 -11.709 -15.481 1.00 90.19 108 ASP A C 1
ATOM 853 O O . ASP A 1 108 ? -1.802 -11.433 -16.207 1.00 90.19 108 ASP A O 1
ATOM 857 N N . MET A 1 109 ? 0.182 -10.870 -15.312 1.00 91.69 109 MET A N 1
ATOM 858 C CA . MET A 1 109 ? 0.273 -9.536 -15.897 1.00 91.69 109 MET A CA 1
ATOM 859 C C . MET A 1 109 ? 0.300 -9.568 -17.429 1.00 91.69 109 MET A C 1
ATOM 861 O O . MET A 1 109 ? 1.112 -10.262 -18.049 1.00 91.69 109 MET A O 1
ATOM 865 N N . ALA A 1 110 ? -0.576 -8.769 -18.031 1.00 92.81 110 ALA A N 1
ATOM 866 C CA . ALA A 1 110 ? -0.673 -8.561 -19.470 1.00 92.81 110 ALA A CA 1
ATOM 867 C C . ALA A 1 110 ? 0.086 -7.302 -19.911 1.00 92.81 110 ALA A C 1
ATOM 869 O O . ALA A 1 110 ? 0.862 -7.359 -20.870 1.00 92.81 110 ALA A O 1
ATOM 870 N N . SER A 1 111 ? -0.087 -6.196 -19.180 1.00 94.00 111 SER A N 1
ATOM 871 C CA . SER A 1 111 ? 0.500 -4.895 -19.519 1.00 94.00 111 SER A CA 1
ATOM 872 C C . SER A 1 111 ? 0.856 -4.073 -18.281 1.00 94.00 111 SER A C 1
ATOM 874 O O . SER A 1 111 ? 0.217 -4.175 -17.234 1.00 94.00 111 SER A O 1
ATOM 876 N N . LEU A 1 112 ? 1.869 -3.218 -18.424 1.00 95.50 112 LEU A N 1
ATOM 877 C CA . LEU A 1 112 ? 2.258 -2.191 -17.465 1.00 95.50 112 LEU A CA 1
ATOM 878 C C . LEU A 1 112 ? 2.225 -0.824 -18.125 1.00 95.50 112 LEU A C 1
ATOM 880 O O . LEU A 1 112 ? 2.779 -0.631 -19.207 1.00 95.50 112 LEU A O 1
ATOM 884 N N . TYR A 1 113 ? 1.663 0.142 -17.414 1.00 95.69 113 TYR A N 1
ATOM 885 C CA . TYR A 1 113 ? 1.672 1.536 -17.816 1.00 95.69 113 TYR A CA 1
ATOM 886 C C . TYR A 1 113 ? 2.391 2.360 -16.766 1.00 95.69 113 TYR A C 1
ATOM 888 O O . TYR A 1 113 ? 2.093 2.287 -15.573 1.00 95.69 113 TYR A O 1
ATOM 896 N N . PHE A 1 114 ? 3.321 3.180 -17.230 1.00 96.81 114 PHE A N 1
ATOM 897 C CA . PHE A 1 114 ? 4.068 4.105 -16.400 1.00 96.81 114 PHE A CA 1
ATOM 898 C C . PHE A 1 114 ? 3.773 5.533 -16.827 1.00 96.81 114 PHE A C 1
ATOM 900 O O . PHE A 1 114 ? 3.825 5.863 -18.012 1.00 96.81 114 PHE A O 1
ATOM 907 N N . LEU A 1 115 ? 3.508 6.390 -15.848 1.00 96.56 115 LEU A N 1
ATOM 908 C CA . LEU A 1 115 ? 3.406 7.829 -16.034 1.00 96.56 115 LEU A CA 1
ATOM 909 C C . LEU A 1 115 ? 4.406 8.520 -15.102 1.00 96.56 115 LEU A C 1
ATOM 911 O O . LEU A 1 115 ? 4.145 8.636 -13.900 1.00 96.56 115 LEU A O 1
ATOM 915 N N . PRO A 1 116 ? 5.550 8.991 -15.628 1.00 95.25 116 PRO A N 1
ATOM 916 C CA . PRO A 1 116 ? 6.436 9.878 -14.888 1.00 95.25 116 PRO A CA 1
ATOM 917 C C . PRO A 1 116 ? 5.719 11.188 -14.538 1.00 95.25 116 PRO A C 1
ATOM 919 O O . PRO A 1 116 ? 5.000 11.751 -15.366 1.00 95.25 116 PRO A O 1
ATOM 922 N N . PHE A 1 117 ? 5.939 11.711 -13.334 1.00 94.25 117 PHE A N 1
ATOM 923 C CA . PHE A 1 117 ? 5.477 13.038 -12.918 1.00 94.25 117 PHE A CA 1
ATOM 924 C C . PHE A 1 117 ? 6.405 13.631 -11.849 1.00 94.25 117 PHE A C 1
ATOM 926 O O . PHE A 1 117 ? 7.189 12.915 -11.241 1.00 94.25 117 PHE A O 1
ATOM 933 N N . ASN A 1 118 ? 6.320 14.943 -11.607 1.00 91.62 118 ASN A N 1
ATOM 934 C CA . ASN A 1 118 ? 7.136 15.617 -10.587 1.00 91.62 118 ASN A CA 1
ATOM 935 C C . ASN A 1 118 ? 6.265 16.251 -9.491 1.00 91.62 118 ASN A C 1
ATOM 937 O O . ASN A 1 118 ? 5.427 17.100 -9.817 1.00 91.62 118 ASN A O 1
ATOM 941 N N . ASP A 1 119 ? 6.527 15.932 -8.221 1.00 88.06 119 ASP A N 1
ATOM 942 C CA . ASP A 1 119 ? 6.074 16.705 -7.048 1.00 88.06 119 ASP A CA 1
ATOM 943 C C . ASP A 1 119 ? 7.213 17.619 -6.585 1.00 88.06 119 ASP A C 1
ATOM 945 O O . ASP A 1 119 ? 8.245 17.119 -6.151 1.00 88.06 119 ASP A O 1
ATOM 949 N N . LYS A 1 120 ? 7.063 18.947 -6.697 1.00 83.31 120 LYS A N 1
ATOM 950 C CA . LYS A 1 120 ? 8.075 19.938 -6.257 1.00 83.31 120 LYS A CA 1
ATOM 951 C C . LYS A 1 120 ? 9.522 19.540 -6.616 1.00 83.31 120 LYS A C 1
ATOM 953 O O . LYS A 1 120 ? 10.389 19.488 -5.755 1.00 83.31 120 LYS A O 1
ATOM 958 N N . GLU A 1 121 ? 9.751 19.214 -7.893 1.00 83.00 121 GLU A N 1
ATOM 959 C CA . GLU A 1 121 ? 11.037 18.750 -8.468 1.00 83.00 121 GLU A CA 1
ATOM 960 C C . GLU A 1 121 ? 11.478 17.317 -8.116 1.00 83.00 121 GLU A C 1
ATOM 962 O O . GLU A 1 121 ? 12.473 16.832 -8.653 1.00 83.00 121 GLU A O 1
ATOM 967 N N . THR A 1 122 ? 10.713 16.596 -7.299 1.00 88.62 122 THR A N 1
ATOM 968 C CA . THR A 1 122 ? 10.949 15.182 -6.991 1.00 88.62 122 THR A CA 1
ATOM 969 C C . THR A 1 122 ? 10.316 14.295 -8.071 1.00 88.62 122 THR A C 1
ATOM 971 O O . THR A 1 122 ? 9.087 14.315 -8.206 1.00 88.62 122 THR A O 1
ATOM 974 N N . PRO A 1 123 ? 11.107 13.527 -8.848 1.00 91.94 123 PRO A N 1
ATOM 975 C CA . PRO A 1 123 ? 10.583 12.629 -9.873 1.00 91.94 123 PRO A CA 1
ATOM 976 C C . PRO A 1 123 ? 9.895 11.423 -9.234 1.00 91.94 123 PRO A C 1
ATOM 978 O O . PRO A 1 123 ? 10.494 10.697 -8.452 1.00 91.94 123 PRO A O 1
ATOM 981 N N . MET A 1 124 ? 8.636 11.201 -9.581 1.00 94.50 124 MET A N 1
ATOM 982 C CA . MET A 1 124 ? 7.808 10.087 -9.129 1.00 94.50 124 MET A CA 1
ATOM 983 C C . MET A 1 124 ? 7.255 9.344 -10.341 1.00 94.50 124 MET A C 1
ATOM 985 O O . MET A 1 124 ? 7.211 9.874 -11.456 1.00 94.50 124 MET A O 1
ATOM 989 N N . ILE A 1 125 ? 6.834 8.099 -10.134 1.00 96.50 125 ILE A N 1
ATOM 990 C CA . ILE A 1 125 ? 6.309 7.263 -11.213 1.00 96.50 125 ILE A CA 1
ATOM 991 C C . ILE A 1 125 ? 4.981 6.678 -10.761 1.00 96.50 125 ILE A C 1
ATOM 993 O O . ILE A 1 125 ? 4.914 5.962 -9.765 1.00 96.50 125 ILE A O 1
ATOM 997 N N . PHE A 1 126 ? 3.920 6.981 -11.501 1.00 96.88 126 PHE A N 1
ATOM 998 C CA . PHE A 1 126 ? 2.649 6.293 -11.345 1.00 96.88 126 PHE A CA 1
ATOM 999 C C . PHE A 1 126 ? 2.662 5.020 -12.185 1.00 96.88 126 PHE A C 1
ATOM 1001 O O . PHE A 1 126 ? 3.055 5.050 -13.351 1.00 96.88 126 PHE A O 1
ATOM 1008 N N . VAL A 1 127 ? 2.268 3.910 -11.571 1.00 96.75 127 VAL A N 1
ATOM 1009 C CA . VAL A 1 127 ? 2.263 2.572 -12.158 1.00 96.75 127 VAL A CA 1
ATOM 1010 C C . VAL A 1 127 ? 0.831 2.073 -12.208 1.00 96.75 127 VAL A C 1
ATOM 1012 O O . VAL A 1 127 ? 0.125 2.131 -11.200 1.00 96.75 127 VAL A O 1
ATOM 1015 N N . LEU A 1 128 ? 0.435 1.541 -13.357 1.00 96.12 128 LEU A N 1
ATOM 1016 C CA . LEU A 1 128 ? -0.776 0.751 -13.535 1.00 96.12 128 LEU A CA 1
ATOM 1017 C C . LEU A 1 128 ? -0.387 -0.618 -14.082 1.00 96.12 128 LEU A C 1
ATOM 1019 O O . LEU A 1 128 ? 0.419 -0.699 -15.008 1.00 96.12 128 LEU A O 1
ATOM 1023 N N . ALA A 1 129 ? -0.963 -1.673 -13.520 1.00 94.62 129 ALA A N 1
ATOM 1024 C CA . ALA A 1 129 ? -0.857 -3.021 -14.058 1.00 94.62 129 ALA A CA 1
ATOM 1025 C C . ALA A 1 129 ? -2.226 -3.490 -14.544 1.00 94.62 129 ALA A C 1
ATOM 1027 O O . ALA A 1 129 ? -3.236 -3.251 -13.886 1.00 94.62 129 ALA A O 1
ATOM 1028 N N . GLU A 1 130 ? -2.233 -4.167 -15.684 1.00 93.69 130 GLU A N 1
ATOM 1029 C CA . GLU A 1 130 ? -3.393 -4.880 -16.208 1.00 93.69 130 GLU A CA 1
ATOM 1030 C C . GLU A 1 130 ? -3.092 -6.366 -16.244 1.00 93.69 130 GLU A C 1
ATOM 1032 O O . GLU A 1 130 ? -2.022 -6.786 -16.703 1.00 93.69 130 GLU A O 1
ATOM 1037 N N . PHE A 1 131 ? -4.049 -7.154 -15.774 1.00 91.38 131 PHE A N 1
ATOM 1038 C CA . PHE A 1 131 ? -3.964 -8.605 -15.748 1.00 91.38 131 PHE A CA 1
ATOM 1039 C C . PHE A 1 131 ? -4.739 -9.205 -16.920 1.00 91.38 131 PHE A C 1
ATOM 1041 O O . PHE A 1 131 ? -5.611 -8.575 -17.514 1.00 91.38 131 PHE A O 1
ATOM 1048 N N . SER A 1 132 ? -4.373 -10.429 -17.296 1.00 86.88 132 SER A N 1
ATOM 1049 C CA . SER A 1 132 ? -4.857 -11.072 -18.527 1.00 86.88 132 SER A CA 1
ATOM 1050 C C . SER A 1 132 ? -6.374 -11.316 -18.556 1.00 86.88 132 SER A C 1
ATOM 1052 O O . SER A 1 132 ? -6.942 -11.505 -19.629 1.00 86.88 132 SER A O 1
ATOM 1054 N N . ASP A 1 133 ? -7.028 -11.345 -17.397 1.00 86.38 133 ASP A N 1
ATOM 1055 C CA . ASP A 1 133 ? -8.467 -11.551 -17.219 1.00 86.38 133 ASP A CA 1
ATOM 1056 C C . ASP A 1 133 ? -9.263 -10.242 -17.061 1.00 86.38 133 ASP A C 1
ATOM 1058 O O . ASP A 1 133 ? -10.472 -10.274 -16.815 1.00 86.38 133 ASP A O 1
ATOM 1062 N N . GLU A 1 134 ? -8.612 -9.088 -17.219 1.00 86.31 134 GLU A N 1
ATOM 1063 C CA . GLU A 1 134 ? -9.217 -7.777 -17.007 1.00 86.31 134 GLU A CA 1
ATOM 1064 C C . GLU A 1 134 ? -9.591 -7.069 -18.312 1.00 86.31 134 GLU A C 1
ATOM 1066 O O . GLU A 1 134 ? -8.991 -7.262 -19.369 1.00 86.31 134 GLU A O 1
ATOM 1071 N N . GLU A 1 135 ? -10.615 -6.215 -18.234 1.00 83.56 135 GLU A N 1
ATOM 1072 C CA . GLU A 1 135 ? -10.933 -5.299 -19.326 1.00 83.56 135 GLU A CA 1
ATOM 1073 C C . GLU A 1 135 ? -9.839 -4.239 -19.451 1.00 83.56 135 GLU A C 1
ATOM 1075 O O . GLU A 1 135 ? -9.343 -3.724 -18.447 1.00 83.56 135 GLU A O 1
ATOM 1080 N N . GLN A 1 136 ? -9.507 -3.878 -20.690 1.00 81.38 136 GLN A N 1
ATOM 1081 C CA . GLN A 1 136 ? -8.516 -2.845 -20.953 1.00 81.38 136 GLN A CA 1
ATOM 1082 C C . GLN A 1 136 ? -8.939 -1.509 -20.327 1.00 81.38 136 GLN A C 1
ATOM 1084 O O . GLN A 1 136 ? -10.038 -0.995 -20.556 1.00 81.38 136 GLN A O 1
ATOM 1089 N N . THR A 1 137 ? -8.028 -0.920 -19.567 1.00 84.19 137 THR A N 1
ATOM 1090 C CA . THR A 1 137 ? -8.196 0.358 -18.890 1.00 84.19 137 THR A CA 1
ATOM 1091 C C . THR A 1 137 ? -8.126 1.491 -19.901 1.00 84.19 137 THR A C 1
ATOM 1093 O O . THR A 1 137 ? -7.192 1.613 -20.696 1.00 84.19 137 THR A O 1
ATOM 1096 N N . VAL A 1 138 ? -9.092 2.403 -19.827 1.00 87.38 138 VAL A N 1
ATOM 1097 C CA . VAL A 1 138 ? -9.044 3.648 -20.593 1.00 87.38 138 VAL A CA 1
ATOM 1098 C C . VAL A 1 138 ? -8.141 4.642 -19.867 1.00 87.38 138 VAL A C 1
ATOM 1100 O O . VAL A 1 138 ? -8.489 5.160 -18.805 1.00 87.38 138 VAL A O 1
ATOM 1103 N N . LEU A 1 139 ? -6.975 4.926 -20.447 1.00 90.38 139 LEU A N 1
ATOM 1104 C CA . LEU A 1 139 ? -6.017 5.858 -19.859 1.00 90.38 139 LEU A CA 1
ATOM 1105 C C . LEU A 1 139 ? -6.490 7.315 -20.019 1.00 90.38 139 LEU A C 1
ATOM 1107 O O . LEU A 1 139 ? -6.741 7.766 -21.141 1.00 90.38 139 LEU A O 1
ATOM 1111 N N . PRO A 1 140 ? -6.580 8.097 -18.927 1.00 89.12 140 PRO A N 1
ATOM 1112 C CA . PRO A 1 140 ? -6.889 9.518 -19.006 1.00 89.12 140 PRO A CA 1
ATOM 1113 C C . PRO A 1 140 ? -5.696 10.308 -19.557 1.00 89.12 140 PRO A C 1
ATOM 1115 O O . PRO A 1 140 ? -4.559 9.834 -19.574 1.00 89.12 140 PRO A O 1
ATOM 1118 N N . GLN A 1 141 ? -5.934 11.567 -19.937 1.00 91.50 141 GLN A N 1
ATOM 1119 C CA . GLN A 1 141 ? -4.863 12.471 -20.364 1.00 91.50 141 GLN A CA 1
ATOM 1120 C C . GLN A 1 141 ? -3.764 12.589 -19.295 1.00 91.50 141 GLN A C 1
ATOM 1122 O O . GLN A 1 141 ? -4.046 12.874 -18.126 1.00 91.50 141 GLN A O 1
ATOM 1127 N N . SER A 1 142 ? -2.506 12.419 -19.713 1.00 92.88 142 SER A N 1
ATOM 1128 C CA . SER A 1 142 ? -1.335 12.390 -18.826 1.00 92.88 142 SER A CA 1
ATOM 1129 C C . SER A 1 142 ? -1.212 13.644 -17.956 1.00 92.88 142 SER A C 1
ATOM 1131 O O . SER A 1 142 ? -0.931 13.539 -16.765 1.00 92.88 142 SER A O 1
ATOM 1133 N N . SER A 1 143 ? -1.509 14.827 -18.503 1.00 90.88 143 SER A N 1
ATOM 1134 C CA . SER A 1 143 ? -1.462 16.102 -17.774 1.00 90.88 143 SER A CA 1
ATOM 1135 C C . SER A 1 143 ? -2.489 16.186 -16.637 1.00 90.88 143 SER A C 1
ATOM 1137 O O . SER A 1 143 ? -2.154 16.609 -15.528 1.00 90.88 143 SER A O 1
ATOM 1139 N N . ALA A 1 144 ? -3.728 15.750 -16.887 1.00 90.12 144 ALA A N 1
ATOM 1140 C CA . ALA A 1 144 ? -4.795 15.729 -15.890 1.00 90.12 144 ALA A CA 1
ATOM 1141 C C . ALA A 1 144 ? -4.495 14.713 -14.778 1.00 90.12 144 ALA A C 1
ATOM 1143 O O . ALA A 1 144 ? -4.629 15.028 -13.595 1.00 90.12 144 ALA A O 1
ATOM 1144 N N . CYS A 1 145 ? -4.019 13.525 -15.163 1.00 91.56 145 CYS A N 1
ATOM 1145 C CA . CYS A 1 145 ? -3.592 12.479 -14.237 1.00 91.56 145 CYS A CA 1
ATOM 1146 C C . CYS A 1 145 ? -2.446 12.969 -13.335 1.00 91.56 145 CYS A C 1
ATOM 1148 O O . CYS A 1 145 ? -2.567 12.951 -12.111 1.00 91.56 145 CYS A O 1
ATOM 1150 N N . ALA A 1 146 ? -1.381 13.521 -13.925 1.00 92.12 146 ALA A N 1
ATOM 1151 C CA . ALA A 1 146 ? -0.232 14.048 -13.194 1.00 92.12 146 ALA A CA 1
ATOM 1152 C C . ALA A 1 146 ? -0.609 15.194 -12.240 1.00 92.12 146 ALA A C 1
ATOM 1154 O O . ALA A 1 146 ? -0.100 15.253 -11.124 1.00 92.12 146 ALA A O 1
ATOM 1155 N N . SER A 1 147 ? -1.506 16.102 -12.643 1.00 90.50 147 SER A N 1
ATOM 1156 C CA . SER A 1 147 ? -1.991 17.169 -11.756 1.00 90.50 147 SER A CA 1
ATOM 1157 C C . SER A 1 147 ? -2.712 16.608 -10.531 1.00 90.50 147 SER A C 1
ATOM 1159 O O . SER A 1 147 ? -2.510 17.098 -9.420 1.00 90.50 147 SER A O 1
ATOM 1161 N N . MET A 1 148 ? -3.521 15.568 -10.721 1.00 90.94 148 MET A N 1
ATOM 1162 C CA . MET A 1 148 ? -4.259 14.940 -9.634 1.00 90.94 148 MET A CA 1
ATOM 1163 C C . MET A 1 148 ? -3.349 14.159 -8.685 1.00 90.94 148 MET A C 1
ATOM 1165 O O . MET A 1 148 ? -3.479 14.289 -7.472 1.00 90.94 148 MET A O 1
ATOM 1169 N N . LEU A 1 149 ? -2.386 13.412 -9.227 1.00 91.94 149 LEU A N 1
ATOM 1170 C CA . LEU A 1 149 ? -1.390 12.681 -8.444 1.00 91.94 149 LEU A CA 1
ATOM 1171 C C . LEU A 1 149 ? -0.585 13.616 -7.534 1.00 91.94 149 LEU A C 1
ATOM 1173 O O . LEU A 1 149 ? -0.391 13.302 -6.364 1.00 91.94 149 LEU A O 1
ATOM 1177 N N . LYS A 1 150 ? -0.196 14.801 -8.024 1.00 90.69 150 LYS A N 1
ATOM 1178 C CA . LYS A 1 150 ? 0.462 15.822 -7.189 1.00 90.69 150 LYS A CA 1
ATOM 1179 C C . LYS A 1 150 ? -0.416 16.244 -6.016 1.00 90.69 150 LYS A C 1
ATOM 1181 O O . LYS A 1 150 ? 0.054 16.237 -4.887 1.00 90.69 150 LYS A O 1
ATOM 1186 N N . LYS A 1 151 ? -1.701 16.524 -6.262 1.00 88.12 151 LYS A N 1
ATOM 1187 C CA . LYS A 1 151 ? -2.645 16.880 -5.192 1.00 88.12 151 LYS A CA 1
ATOM 1188 C C . LYS A 1 151 ? -2.799 15.760 -4.164 1.00 88.12 151 LYS A C 1
ATOM 1190 O O . LYS A 1 151 ? -2.869 16.053 -2.980 1.00 88.12 151 LYS A O 1
ATOM 1195 N N . ILE A 1 152 ? -2.840 14.499 -4.599 1.00 87.56 152 ILE A N 1
ATOM 1196 C CA . ILE A 1 152 ? -2.929 13.331 -3.706 1.00 87.56 152 ILE A CA 1
ATOM 1197 C C . ILE A 1 152 ? -1.687 13.241 -2.809 1.00 87.56 152 ILE A C 1
ATOM 1199 O O . ILE A 1 152 ? -1.811 13.075 -1.597 1.00 87.56 152 ILE A O 1
ATOM 1203 N N . VAL A 1 153 ? -0.495 13.399 -3.392 1.00 85.38 153 VAL A N 1
ATOM 1204 C CA . VAL A 1 153 ? 0.779 13.374 -2.657 1.00 85.38 153 VAL A CA 1
ATOM 1205 C C . VAL A 1 153 ? 0.913 14.574 -1.708 1.00 85.38 153 VAL A C 1
ATOM 1207 O O . VAL A 1 153 ? 1.447 14.437 -0.610 1.00 85.38 153 VAL A O 1
ATOM 1210 N N . GLU A 1 154 ? 0.408 15.746 -2.096 1.00 81.12 154 GLU A N 1
ATOM 1211 C CA . GLU A 1 154 ? 0.392 16.945 -1.253 1.00 81.12 154 GLU A CA 1
ATOM 1212 C C . GLU A 1 154 ? -0.630 16.851 -0.113 1.00 81.12 154 GLU A C 1
ATOM 1214 O O . GLU A 1 154 ? -0.313 17.255 1.002 1.00 81.12 154 GLU A O 1
ATOM 1219 N N . TYR A 1 155 ? -1.818 16.292 -0.363 1.00 70.56 155 TYR A N 1
ATOM 1220 C CA . TYR A 1 155 ? -2.905 16.187 0.619 1.00 70.56 155 TYR A CA 1
ATOM 1221 C C . TYR A 1 155 ? -2.557 15.286 1.806 1.00 70.56 155 TYR A C 1
ATOM 1223 O O . TYR A 1 155 ? -2.958 15.583 2.925 1.00 70.56 155 TYR A O 1
ATOM 1231 N N . LYS A 1 156 ? -1.741 14.239 1.606 1.00 63.25 156 LYS A N 1
ATOM 1232 C CA . LYS A 1 156 ? -1.205 13.426 2.716 1.00 63.25 156 LYS A CA 1
ATOM 1233 C C . LYS A 1 156 ? -0.423 14.233 3.761 1.00 63.25 156 LYS A C 1
ATOM 1235 O O . LYS A 1 156 ? -0.120 13.693 4.814 1.00 63.25 156 LYS A O 1
ATOM 1240 N N . ARG A 1 157 ? -0.061 15.487 3.472 1.00 57.78 157 ARG A N 1
ATOM 1241 C CA . ARG A 1 157 ? 0.665 16.373 4.391 1.00 57.78 157 ARG A CA 1
ATOM 1242 C C . ARG A 1 157 ? -0.259 17.315 5.184 1.00 57.78 157 ARG A C 1
ATOM 1244 O O . ARG A 1 157 ? 0.266 18.149 5.911 1.00 57.78 157 ARG A O 1
ATOM 1251 N N . ASP A 1 158 ? -1.586 17.237 5.018 1.00 54.28 158 ASP A N 1
ATOM 1252 C CA . ASP A 1 158 ? -2.551 18.180 5.609 1.00 54.28 158 ASP A CA 1
ATOM 1253 C C . ASP A 1 158 ? -3.579 17.453 6.513 1.00 54.28 158 ASP A C 1
ATOM 1255 O O . ASP A 1 158 ? -4.673 17.074 6.095 1.00 54.28 158 ASP A O 1
ATOM 1259 N N . GLU A 1 159 ? -3.197 17.228 7.776 1.00 55.59 159 GLU A N 1
ATOM 1260 C CA . GLU A 1 159 ? -3.882 16.384 8.783 1.00 55.59 159 GLU A CA 1
ATOM 1261 C C . GLU A 1 159 ? -5.164 17.009 9.379 1.00 55.59 159 GLU A C 1
ATOM 1263 O O . GLU A 1 159 ? -5.983 16.337 10.009 1.00 55.59 159 GLU A O 1
ATOM 1268 N N . GLN A 1 160 ? -5.395 18.311 9.181 1.00 52.41 160 GLN A N 1
ATOM 1269 C CA . GLN A 1 160 ? -6.382 19.062 9.973 1.00 52.41 160 GLN A CA 1
ATOM 1270 C C . GLN A 1 160 ? -7.856 18.757 9.643 1.00 52.41 160 GLN A C 1
ATOM 1272 O O . GLN A 1 160 ? -8.738 19.106 10.429 1.00 52.41 160 GLN A O 1
ATOM 1277 N N . ARG A 1 161 ? -8.155 18.114 8.505 1.00 53.00 161 ARG A N 1
ATOM 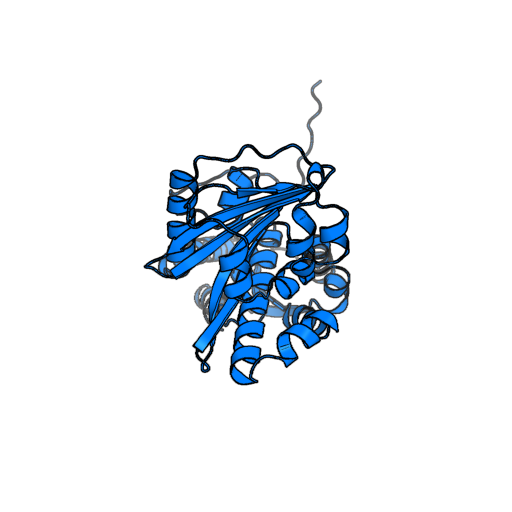1278 C CA . ARG A 1 161 ? -9.542 17.833 8.080 1.00 53.00 161 ARG A CA 1
ATOM 1279 C C . ARG A 1 161 ? -10.102 16.505 8.590 1.00 53.00 161 ARG A C 1
ATOM 1281 O O . ARG A 1 161 ? -11.288 16.464 8.908 1.00 53.00 161 ARG A O 1
ATOM 1288 N N . GLU A 1 162 ? -9.288 15.454 8.715 1.00 65.31 162 GLU A N 1
ATOM 1289 C CA . GLU A 1 162 ? -9.778 14.139 9.174 1.00 65.31 162 GLU A CA 1
ATOM 1290 C C . GLU A 1 162 ? -10.290 14.190 10.622 1.00 65.31 162 GLU A C 1
ATOM 1292 O O . GLU A 1 162 ? -11.257 13.514 10.972 1.00 65.31 162 GLU A O 1
ATOM 1297 N N . LEU A 1 163 ? -9.708 15.057 11.454 1.00 65.00 163 LEU A N 1
ATOM 1298 C CA . LEU A 1 163 ? -10.069 15.181 12.866 1.00 65.00 163 LEU A CA 1
ATOM 1299 C C . LEU A 1 163 ? -11.503 15.689 13.086 1.00 65.00 163 LEU A C 1
ATOM 1301 O O . LEU A 1 163 ? -12.184 15.210 13.991 1.00 65.00 163 LEU A O 1
ATOM 1305 N N . ALA A 1 164 ? -11.985 16.615 12.251 1.00 67.75 164 ALA A N 1
ATOM 1306 C CA . ALA A 1 164 ? -13.332 17.173 12.386 1.00 67.75 164 ALA A CA 1
ATOM 1307 C C . ALA A 1 164 ? -14.429 16.145 12.045 1.00 67.75 164 ALA A C 1
ATOM 1309 O O . ALA A 1 164 ? -15.457 16.083 12.721 1.00 67.75 164 ALA A O 1
ATOM 1310 N N . GLU A 1 165 ? -14.200 15.305 11.030 1.00 71.62 165 GLU A N 1
ATOM 1311 C CA . GLU A 1 165 ? -15.129 14.234 10.637 1.00 71.62 165 GLU A CA 1
ATOM 1312 C C . GLU A 1 165 ? -15.171 13.100 11.678 1.00 71.62 165 GLU A C 1
ATOM 1314 O O . GLU A 1 165 ? -16.236 12.535 11.966 1.00 71.62 165 GLU A O 1
ATOM 1319 N N . ILE A 1 166 ? -14.014 12.791 12.277 1.00 77.06 166 ILE A N 1
ATOM 1320 C CA . ILE A 1 166 ? -13.889 11.839 13.386 1.00 77.06 166 ILE A CA 1
ATOM 1321 C C . ILE A 1 166 ? -14.668 12.339 14.610 1.00 77.06 166 ILE A C 1
ATOM 1323 O O . ILE A 1 166 ? -15.422 11.568 15.209 1.00 77.06 166 ILE A O 1
ATOM 1327 N N . ASP A 1 167 ? -14.537 13.622 14.956 1.00 81.50 167 ASP A N 1
ATOM 1328 C CA . ASP A 1 167 ? -15.223 14.229 16.100 1.00 81.50 167 ASP A CA 1
ATOM 1329 C C . ASP A 1 167 ? -16.752 14.150 15.986 1.00 81.50 167 ASP A C 1
ATOM 1331 O O . ASP A 1 167 ? -17.424 13.810 16.966 1.00 81.50 167 ASP A O 1
ATOM 1335 N N . GLU A 1 168 ? -17.307 14.442 14.804 1.00 84.25 168 GLU A N 1
ATOM 1336 C CA . GLU A 1 168 ? -18.751 14.360 14.550 1.00 84.25 168 GLU A CA 1
ATOM 1337 C C . GLU A 1 168 ? -19.255 12.908 14.607 1.00 84.25 168 GLU A C 1
ATOM 1339 O O . GLU A 1 168 ? -20.316 12.625 15.171 1.00 84.25 168 GLU A O 1
ATOM 1344 N N . SER A 1 169 ? -18.485 11.965 14.054 1.00 84.56 169 SER A N 1
ATOM 1345 C CA . SER A 1 169 ? -18.847 10.543 14.061 1.00 84.56 169 SER A CA 1
ATOM 1346 C C . SER A 1 169 ? -18.844 9.954 15.473 1.00 84.56 169 SER A C 1
ATOM 1348 O O . SER A 1 169 ? -19.772 9.225 15.828 1.00 84.56 169 SER A O 1
ATOM 1350 N N . ILE A 1 170 ? -17.864 10.321 16.307 1.00 87.69 170 ILE A N 1
ATOM 1351 C CA . ILE A 1 170 ? -17.806 9.895 17.713 1.00 87.69 170 ILE A CA 1
ATOM 1352 C C . ILE A 1 170 ? -18.994 10.440 18.501 1.00 87.69 170 ILE A C 1
ATOM 1354 O O . ILE A 1 170 ? -19.574 9.717 19.309 1.00 87.69 170 ILE A O 1
ATOM 1358 N N . GLU A 1 171 ? -19.361 11.703 18.283 1.00 89.00 171 GLU A N 1
ATOM 1359 C CA . GLU A 1 171 ? -20.489 12.327 18.976 1.00 89.00 171 GLU A CA 1
ATOM 1360 C C . GLU A 1 171 ? -21.799 11.588 18.686 1.00 89.00 171 GLU A C 1
ATOM 1362 O O . GLU A 1 171 ? -22.472 11.154 19.619 1.00 89.00 171 GLU A O 1
ATOM 1367 N N . LYS A 1 172 ? -22.078 11.307 17.407 1.00 87.31 172 LYS A N 1
ATOM 1368 C CA . LYS A 1 172 ? -23.220 10.480 16.982 1.00 87.31 172 LYS A CA 1
ATOM 1369 C C . LYS A 1 172 ? -23.173 9.060 17.550 1.00 87.31 172 LYS A C 1
ATOM 1371 O O . LYS A 1 172 ? -24.206 8.487 17.884 1.00 87.31 172 LYS A O 1
ATOM 1376 N N . GLY A 1 173 ? -21.985 8.466 17.644 1.00 88.19 173 GLY A N 1
ATOM 1377 C CA . GLY A 1 173 ? -21.803 7.122 18.190 1.00 88.19 173 GLY A CA 1
ATOM 1378 C C . GLY A 1 173 ? -22.126 7.026 19.677 1.00 88.19 173 GLY A C 1
ATOM 1379 O O . GLY A 1 173 ? -22.785 6.080 20.109 1.00 88.19 173 GLY A O 1
ATOM 1380 N N . LEU A 1 174 ? -21.724 8.032 20.455 1.00 90.50 174 LEU A N 1
ATOM 1381 C CA . LEU A 1 174 ? -21.957 8.073 21.900 1.00 90.50 174 LEU A CA 1
ATOM 1382 C C . LEU A 1 174 ? -23.429 8.271 22.278 1.00 90.50 174 LEU A C 1
ATOM 1384 O O . LEU A 1 174 ? -23.828 7.880 23.373 1.00 90.50 174 LEU A O 1
ATOM 1388 N N . GLU A 1 175 ? -24.254 8.803 21.372 1.00 89.56 175 GLU A N 1
ATOM 1389 C CA . GLU A 1 175 ? -25.716 8.798 21.529 1.00 89.56 175 GLU A CA 1
ATOM 1390 C C . GLU A 1 175 ? -26.308 7.376 21.478 1.00 89.56 175 GLU A C 1
ATOM 1392 O O . GLU A 1 175 ? -27.403 7.133 21.989 1.00 89.56 175 GLU A O 1
ATOM 1397 N N . ILE A 1 176 ? -25.598 6.425 20.860 1.00 86.81 176 ILE A N 1
ATOM 1398 C CA . ILE A 1 176 ? -26.046 5.040 20.678 1.00 86.81 176 ILE A CA 1
ATOM 1399 C C . ILE A 1 176 ? -25.534 4.143 21.806 1.00 86.81 176 ILE A C 1
ATOM 1401 O O . ILE A 1 176 ? -26.322 3.380 22.372 1.00 86.81 176 ILE A O 1
ATOM 1405 N N . SER A 1 177 ? -24.230 4.189 22.097 1.00 90.31 177 SER A N 1
ATOM 1406 C CA . SER A 1 177 ? -23.574 3.341 23.100 1.00 90.31 177 SER A CA 1
ATOM 1407 C C . SER A 1 177 ? -22.214 3.898 23.526 1.00 90.31 177 SER A C 1
ATOM 1409 O O . SER A 1 177 ? -21.654 4.780 22.882 1.00 90.31 177 SER A O 1
ATOM 1411 N N . SER A 1 178 ? -21.609 3.299 24.554 1.00 89.69 178 SER A N 1
ATOM 1412 C CA . SER A 1 178 ? -20.182 3.499 24.828 1.00 89.69 178 SER A CA 1
ATOM 1413 C C . SER A 1 178 ? -19.321 3.071 23.631 1.00 89.69 178 SER A C 1
ATOM 1415 O O . SER A 1 178 ? -19.663 2.128 22.908 1.00 89.69 178 SER A O 1
ATOM 1417 N N . ALA A 1 179 ? -18.196 3.756 23.445 1.00 90.50 179 ALA A N 1
ATOM 1418 C CA . ALA A 1 179 ? -17.222 3.469 22.404 1.00 90.50 179 ALA A CA 1
ATOM 1419 C C . ALA A 1 179 ? -16.381 2.242 22.784 1.00 90.50 179 ALA A C 1
ATOM 1421 O O . ALA A 1 179 ? -15.784 2.224 23.858 1.00 90.50 179 ALA A O 1
ATOM 1422 N N . HIS A 1 180 ? -16.314 1.241 21.914 1.00 91.88 180 HIS A N 1
ATOM 1423 C CA . HIS A 1 180 ? -15.451 0.070 22.056 1.00 91.88 180 HIS A CA 1
ATOM 1424 C C . HIS A 1 180 ? -14.192 0.277 21.223 1.00 91.88 180 HIS A C 1
ATOM 1426 O O . HIS A 1 180 ? -14.276 0.599 20.036 1.00 91.88 180 HIS A O 1
ATOM 1432 N N . PHE A 1 181 ? -13.031 0.112 21.844 1.00 93.00 181 PHE A N 1
ATOM 1433 C CA . PHE A 1 181 ? -11.741 0.384 21.229 1.00 93.00 181 PHE A CA 1
ATOM 1434 C C . PHE A 1 181 ? -11.061 -0.904 20.809 1.00 93.00 181 PHE A C 1
ATOM 1436 O O . PHE A 1 181 ? -10.919 -1.829 21.609 1.00 93.00 181 PHE A O 1
ATOM 1443 N N . PHE A 1 182 ? -10.574 -0.925 19.574 1.00 94.00 182 PHE A N 1
ATOM 1444 C CA . PHE A 1 182 ? -9.762 -2.014 19.061 1.00 94.00 182 PHE A CA 1
ATOM 1445 C C . PHE A 1 182 ? -8.501 -1.483 18.392 1.00 94.00 182 PHE A C 1
ATOM 1447 O O . PHE A 1 182 ? -8.516 -0.436 17.745 1.00 94.00 182 PHE A O 1
ATOM 1454 N N . ILE A 1 183 ? -7.416 -2.236 18.524 1.00 94.25 183 ILE A N 1
ATOM 1455 C CA . ILE A 1 183 ? -6.171 -2.024 17.790 1.00 94.25 183 ILE A CA 1
ATOM 1456 C C . ILE A 1 183 ? -6.012 -3.194 16.826 1.00 94.25 183 ILE A C 1
ATOM 1458 O O . ILE A 1 183 ? -5.927 -4.349 17.244 1.00 94.25 183 ILE A O 1
ATOM 1462 N N . LEU A 1 184 ? -5.984 -2.892 15.534 1.00 94.88 184 LEU A N 1
ATOM 1463 C CA . LEU A 1 184 ? -5.640 -3.836 14.484 1.00 94.88 184 LEU A CA 1
ATOM 1464 C C . LEU A 1 184 ? -4.153 -3.690 14.167 1.00 94.88 184 LEU A C 1
ATOM 1466 O O . LEU A 1 184 ? -3.751 -2.696 13.569 1.00 94.88 184 LEU A O 1
ATOM 1470 N N . SER A 1 185 ? -3.350 -4.685 14.535 1.00 94.56 185 SER A N 1
ATOM 1471 C CA . SER A 1 185 ? -1.911 -4.689 14.274 1.00 94.56 185 SER A CA 1
ATOM 1472 C C . SER A 1 185 ? -1.553 -5.578 13.089 1.00 94.56 185 SER A C 1
ATOM 1474 O O . SER A 1 185 ? -1.852 -6.780 13.066 1.00 94.56 185 SER A O 1
ATOM 1476 N N . LEU A 1 186 ? -0.872 -4.984 12.108 1.00 94.25 186 LEU A N 1
ATOM 1477 C CA . LEU A 1 186 ? -0.294 -5.662 10.945 1.00 94.25 186 LEU A CA 1
ATOM 1478 C C . LEU A 1 186 ? 1.218 -5.847 11.068 1.00 94.25 186 LEU A C 1
ATOM 1480 O O . LEU A 1 186 ? 1.821 -6.491 10.206 1.00 94.25 186 LEU A O 1
ATOM 1484 N N . LYS A 1 187 ? 1.834 -5.333 12.137 1.00 91.06 187 LYS A N 1
ATOM 1485 C CA . LYS A 1 187 ? 3.284 -5.327 12.344 1.00 91.06 187 LYS A CA 1
ATOM 1486 C C . LYS A 1 187 ? 3.930 -6.689 12.101 1.00 91.06 187 LYS A C 1
ATOM 1488 O O . LYS A 1 187 ? 4.822 -6.811 11.267 1.00 91.06 187 LYS A O 1
ATOM 1493 N N . ASN A 1 188 ? 3.413 -7.736 12.743 1.00 90.12 188 ASN A N 1
ATOM 1494 C CA . ASN A 1 188 ? 3.935 -9.096 12.589 1.00 90.12 188 ASN A CA 1
ATOM 1495 C C . ASN A 1 188 ? 3.770 -9.631 11.158 1.00 90.12 188 ASN A C 1
ATOM 1497 O O . ASN A 1 188 ? 4.630 -10.363 10.669 1.00 90.12 188 ASN A O 1
ATOM 1501 N N . SER A 1 189 ? 2.676 -9.271 10.479 1.00 91.31 189 SER A N 1
ATOM 1502 C CA . SER A 1 189 ? 2.436 -9.674 9.087 1.00 91.31 189 SER A CA 1
ATOM 1503 C C . SER A 1 189 ? 3.483 -9.064 8.160 1.00 91.31 189 SER A C 1
ATOM 1505 O O . SER A 1 189 ? 4.075 -9.772 7.346 1.00 91.31 189 SER A O 1
ATOM 1507 N N . VAL A 1 190 ? 3.762 -7.768 8.324 1.00 89.81 190 VAL A 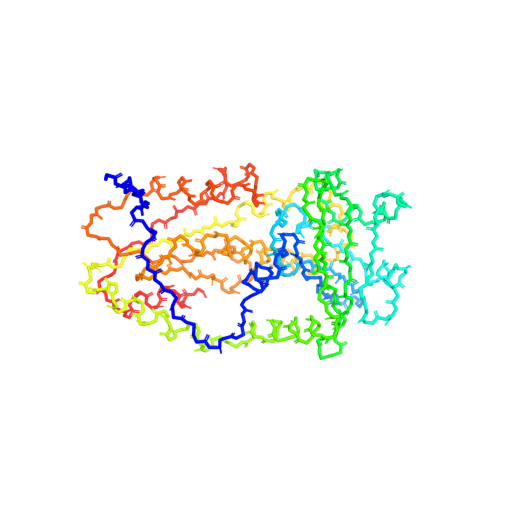N 1
ATOM 1508 C CA . VAL A 1 190 ? 4.775 -7.058 7.534 1.00 89.81 190 VAL A CA 1
ATOM 1509 C C . VAL A 1 190 ? 6.189 -7.518 7.900 1.00 89.81 190 VAL A C 1
ATOM 1511 O O . VAL A 1 190 ? 7.013 -7.734 7.019 1.00 89.81 190 VAL A O 1
ATOM 1514 N N . GLU A 1 191 ? 6.496 -7.752 9.174 1.00 89.44 191 GLU A N 1
ATOM 1515 C CA . GLU A 1 191 ? 7.804 -8.283 9.575 1.00 89.44 191 GLU A CA 1
ATOM 1516 C C . GLU A 1 191 ? 8.079 -9.662 8.962 1.00 89.44 191 GLU A C 1
ATOM 1518 O O . GLU A 1 191 ? 9.194 -9.925 8.506 1.00 89.44 191 GLU A O 1
ATOM 1523 N N . LYS A 1 192 ? 7.066 -10.533 8.899 1.00 89.44 192 LYS A N 1
ATOM 1524 C CA . LYS A 1 192 ? 7.175 -11.852 8.260 1.00 89.44 192 LYS A CA 1
ATOM 1525 C C . LYS A 1 192 ? 7.340 -11.754 6.752 1.00 89.44 192 LYS A C 1
ATOM 1527 O O . LYS A 1 192 ? 8.151 -12.481 6.186 1.00 89.44 192 LYS A O 1
ATOM 1532 N N . LEU A 1 193 ? 6.645 -10.814 6.121 1.00 87.94 193 LEU A N 1
ATOM 1533 C CA . LEU A 1 193 ? 6.831 -10.491 4.711 1.00 87.94 193 LEU A CA 1
ATOM 1534 C C . LEU A 1 193 ? 8.281 -10.075 4.408 1.00 87.94 193 LEU A C 1
ATOM 1536 O O . LEU A 1 193 ? 8.873 -10.531 3.432 1.00 87.94 193 LEU A O 1
ATOM 1540 N N . MET A 1 194 ? 8.875 -9.257 5.278 1.00 86.19 194 MET A N 1
ATOM 1541 C CA . MET A 1 194 ? 10.249 -8.761 5.135 1.00 86.19 194 MET A CA 1
ATOM 1542 C C . MET A 1 194 ? 11.330 -9.832 5.302 1.00 86.19 194 MET A C 1
ATOM 1544 O O . MET A 1 194 ? 12.477 -9.567 4.951 1.00 86.19 194 MET A O 1
ATOM 1548 N N . GLN A 1 195 ? 10.985 -11.009 5.833 1.00 85.81 195 GLN A N 1
ATOM 1549 C CA . GLN A 1 195 ? 11.877 -12.173 5.946 1.00 85.81 195 GLN A CA 1
ATOM 1550 C C . GLN A 1 195 ? 11.934 -12.993 4.645 1.00 85.81 195 GLN A C 1
ATOM 1552 O O . GLN A 1 195 ? 12.608 -14.020 4.583 1.00 85.81 195 GLN A O 1
ATOM 1557 N N . ASN A 1 196 ? 11.222 -12.577 3.592 1.00 84.50 196 ASN A N 1
ATOM 1558 C CA . ASN A 1 196 ? 11.326 -13.206 2.283 1.00 84.50 196 ASN A CA 1
ATOM 1559 C C . ASN A 1 196 ? 12.751 -13.056 1.719 1.00 84.50 196 ASN A C 1
ATOM 1561 O O . ASN A 1 196 ? 13.291 -11.951 1.658 1.00 84.50 196 ASN A O 1
ATOM 1565 N N . VAL A 1 197 ? 13.320 -14.166 1.241 1.00 81.50 197 VAL A N 1
ATOM 1566 C CA . VAL A 1 197 ? 14.705 -14.257 0.749 1.00 81.50 197 VAL A CA 1
ATOM 1567 C C . VAL A 1 197 ? 15.016 -13.229 -0.343 1.00 81.50 197 VAL A C 1
ATOM 1569 O O . VAL A 1 197 ? 16.108 -12.658 -0.364 1.00 81.50 197 VAL A O 1
ATOM 1572 N N . GLU A 1 198 ? 14.083 -12.963 -1.255 1.00 80.50 198 GLU A N 1
ATOM 1573 C CA . GLU A 1 198 ? 14.313 -12.018 -2.345 1.00 80.50 198 GLU A CA 1
ATOM 1574 C C . GLU A 1 198 ? 14.337 -10.568 -1.854 1.00 80.50 198 GLU A C 1
ATOM 1576 O O . GLU A 1 198 ? 15.229 -9.797 -2.231 1.00 80.50 198 GLU A O 1
ATOM 1581 N N . ILE A 1 199 ? 13.398 -10.214 -0.976 1.00 82.88 199 ILE A N 1
ATOM 1582 C CA . ILE A 1 199 ? 13.324 -8.888 -0.356 1.00 82.88 199 ILE A CA 1
ATOM 1583 C C . ILE A 1 199 ? 14.569 -8.661 0.503 1.00 82.88 199 ILE A C 1
ATOM 1585 O O . ILE A 1 199 ? 15.231 -7.628 0.379 1.00 82.88 199 ILE A O 1
ATOM 1589 N N . GLU A 1 200 ? 14.964 -9.649 1.309 1.00 85.00 200 GLU A N 1
ATOM 1590 C CA . GLU A 1 200 ? 16.191 -9.575 2.101 1.00 85.00 200 GLU A CA 1
ATOM 1591 C C . GLU A 1 200 ? 17.434 -9.405 1.230 1.00 85.00 200 GLU A C 1
ATOM 1593 O O . GLU A 1 200 ? 18.304 -8.608 1.573 1.00 85.00 200 GLU A O 1
ATOM 1598 N N . ARG A 1 201 ? 17.509 -10.077 0.075 1.00 84.44 201 ARG A N 1
ATOM 1599 C CA . ARG A 1 201 ? 18.621 -9.923 -0.875 1.00 84.44 201 ARG A CA 1
ATOM 1600 C C . ARG A 1 201 ? 18.692 -8.522 -1.489 1.00 84.44 201 ARG A C 1
ATOM 1602 O O . ARG A 1 201 ? 19.789 -8.045 -1.780 1.00 84.44 201 ARG A O 1
ATOM 1609 N N . LYS A 1 202 ? 17.550 -7.869 -1.732 1.00 82.94 202 LYS A N 1
ATOM 1610 C CA . LYS A 1 202 ? 17.510 -6.469 -2.196 1.00 82.94 202 LYS A CA 1
ATOM 1611 C C . LYS A 1 202 ? 17.962 -5.525 -1.081 1.00 82.94 202 LYS A C 1
ATOM 1613 O O . LYS A 1 202 ? 18.822 -4.680 -1.309 1.00 82.94 202 LYS A O 1
ATOM 1618 N N . LEU A 1 203 ? 17.440 -5.727 0.129 1.00 83.75 203 LEU A N 1
ATOM 1619 C CA . LEU A 1 203 ? 17.730 -4.895 1.297 1.00 83.75 203 LEU A CA 1
ATOM 1620 C C . LEU A 1 203 ? 19.148 -5.078 1.858 1.00 83.75 203 LEU A C 1
ATOM 1622 O O . LEU A 1 203 ? 19.670 -4.155 2.468 1.00 83.75 203 LEU A O 1
ATOM 1626 N N . SER A 1 204 ? 19.786 -6.237 1.680 1.00 83.31 204 SER A N 1
ATOM 1627 C CA . SER A 1 204 ? 21.132 -6.508 2.214 1.00 83.31 204 SER A CA 1
ATOM 1628 C C . SER A 1 204 ? 22.247 -5.744 1.499 1.00 83.31 204 SER A C 1
ATOM 1630 O O . SER A 1 204 ? 23.351 -5.642 2.023 1.00 83.31 204 SER A O 1
ATOM 1632 N N . LYS A 1 205 ? 21.961 -5.192 0.315 1.00 82.12 205 LYS A N 1
ATOM 1633 C CA . LYS A 1 205 ? 22.878 -4.334 -0.453 1.00 82.12 205 LYS A CA 1
ATOM 1634 C C . LYS A 1 205 ? 22.826 -2.866 -0.023 1.00 82.12 205 LYS A C 1
ATOM 1636 O O . LYS A 1 205 ? 23.530 -2.042 -0.600 1.00 82.12 205 LYS A O 1
ATOM 1641 N N . ILE A 1 206 ? 21.953 -2.545 0.925 1.00 83.62 206 ILE A N 1
ATOM 1642 C CA . ILE A 1 206 ? 21.651 -1.195 1.383 1.00 83.62 206 ILE A CA 1
ATOM 1643 C C . ILE A 1 206 ? 22.207 -1.045 2.801 1.00 83.62 206 ILE A C 1
ATOM 1645 O O . ILE A 1 206 ? 22.217 -2.010 3.569 1.00 83.62 206 ILE A O 1
ATOM 1649 N N . ASP A 1 207 ? 22.690 0.152 3.139 1.00 87.25 207 ASP A N 1
ATOM 1650 C CA . ASP A 1 207 ? 23.172 0.446 4.488 1.00 87.25 207 ASP A CA 1
ATOM 1651 C C . ASP A 1 207 ? 22.079 0.200 5.543 1.00 87.25 207 ASP A C 1
ATOM 1653 O O . ASP A 1 207 ? 20.879 0.264 5.262 1.00 87.25 207 ASP A O 1
ATOM 1657 N N . MET A 1 208 ? 22.489 -0.095 6.777 1.00 87.06 208 MET A N 1
ATOM 1658 C CA . MET A 1 208 ? 21.572 -0.415 7.867 1.00 87.06 208 MET A CA 1
ATOM 1659 C C . MET A 1 208 ? 20.548 0.698 8.133 1.00 87.06 208 MET A C 1
ATOM 1661 O O . MET A 1 208 ? 19.380 0.382 8.365 1.00 87.06 208 MET A O 1
ATOM 1665 N N . VAL A 1 209 ? 20.955 1.972 8.091 1.00 88.12 209 VAL A N 1
ATOM 1666 C CA . VAL A 1 209 ? 20.055 3.108 8.361 1.00 88.12 209 VAL A CA 1
ATOM 1667 C C . VAL A 1 209 ? 19.003 3.223 7.261 1.00 88.12 209 VAL A C 1
ATOM 1669 O O . VAL A 1 209 ? 17.803 3.235 7.538 1.00 88.12 209 VAL A O 1
ATOM 1672 N N . ASP A 1 210 ? 19.449 3.207 6.008 1.00 88.25 210 ASP A N 1
ATOM 1673 C CA . ASP A 1 210 ? 18.580 3.279 4.833 1.00 88.25 210 ASP A CA 1
ATOM 1674 C C . ASP A 1 210 ? 17.637 2.059 4.757 1.00 88.25 210 ASP A C 1
ATOM 1676 O O . ASP A 1 210 ? 16.476 2.170 4.361 1.00 88.25 210 ASP A O 1
ATOM 1680 N N . ARG A 1 211 ? 18.097 0.879 5.199 1.00 88.69 211 ARG A N 1
ATOM 1681 C CA . ARG A 1 211 ? 17.275 -0.336 5.293 1.00 88.69 211 ARG A CA 1
ATOM 1682 C C . ARG A 1 211 ? 16.136 -0.189 6.303 1.00 88.69 211 ARG A C 1
ATOM 1684 O O . ARG A 1 211 ? 15.049 -0.707 6.047 1.00 88.69 211 ARG A O 1
ATOM 1691 N N . ILE A 1 212 ? 16.372 0.451 7.450 1.00 89.50 212 ILE A N 1
ATOM 1692 C CA . ILE A 1 212 ? 15.329 0.695 8.463 1.00 89.50 212 ILE A CA 1
ATOM 1693 C C . ILE A 1 212 ? 14.261 1.631 7.893 1.00 89.50 212 ILE A C 1
ATOM 1695 O O . ILE A 1 212 ? 13.071 1.332 7.988 1.00 89.50 212 ILE A O 1
ATOM 1699 N N . GLU A 1 213 ? 14.686 2.706 7.236 1.00 90.00 213 GLU A N 1
ATOM 1700 C CA . GLU A 1 213 ? 13.788 3.690 6.630 1.00 90.00 213 GLU A CA 1
ATOM 1701 C C . GLU A 1 213 ? 12.962 3.094 5.478 1.00 90.00 213 GLU A C 1
ATOM 1703 O O . GLU A 1 213 ? 11.748 3.286 5.407 1.00 90.00 213 GLU A O 1
ATOM 1708 N N . LEU A 1 214 ? 13.576 2.286 4.606 1.00 89.50 214 LEU A N 1
ATOM 1709 C CA . LEU A 1 214 ? 12.847 1.577 3.548 1.00 89.50 214 LEU A CA 1
ATOM 1710 C C . LEU A 1 214 ? 11.813 0.600 4.113 1.00 89.50 214 LEU A C 1
ATOM 1712 O O . LEU A 1 214 ? 10.696 0.527 3.602 1.00 89.50 214 LEU A O 1
ATOM 1716 N N . LYS A 1 215 ? 12.150 -0.126 5.187 1.00 91.38 215 LYS A N 1
ATOM 1717 C CA . LYS A 1 215 ? 11.184 -0.994 5.872 1.00 91.38 215 LYS A CA 1
ATOM 1718 C C . LYS A 1 215 ? 10.010 -0.192 6.426 1.00 91.38 215 LYS A C 1
ATOM 1720 O O . LYS A 1 215 ? 8.876 -0.612 6.228 1.00 91.38 215 LYS A O 1
ATOM 1725 N N . ALA A 1 216 ? 10.265 0.955 7.057 1.00 91.38 216 ALA A N 1
ATOM 1726 C CA . ALA A 1 216 ? 9.215 1.835 7.568 1.00 91.38 216 ALA A CA 1
ATOM 1727 C C . ALA A 1 216 ? 8.277 2.311 6.446 1.00 91.38 216 ALA A C 1
ATOM 1729 O O . ALA A 1 216 ? 7.059 2.234 6.574 1.00 91.38 216 ALA A O 1
ATOM 1730 N N . ARG A 1 217 ? 8.828 2.705 5.294 1.00 91.38 217 ARG A N 1
ATOM 1731 C CA . ARG A 1 217 ? 8.031 3.114 4.123 1.00 91.38 217 ARG A CA 1
ATOM 1732 C C . ARG A 1 217 ? 7.150 1.994 3.588 1.00 91.38 217 ARG A C 1
ATOM 1734 O O . ARG A 1 217 ? 5.991 2.237 3.265 1.00 91.38 217 ARG A O 1
ATOM 1741 N N . ILE A 1 218 ? 7.672 0.772 3.522 1.00 92.69 218 ILE A N 1
ATOM 1742 C CA . ILE A 1 218 ? 6.883 -0.379 3.075 1.00 92.69 218 ILE A CA 1
ATOM 1743 C C . ILE A 1 218 ? 5.802 -0.724 4.103 1.00 92.69 218 ILE A C 1
ATOM 1745 O O . ILE A 1 218 ? 4.667 -0.985 3.712 1.00 92.69 218 ILE A O 1
ATOM 1749 N N . THR A 1 219 ? 6.111 -0.682 5.404 1.00 93.50 219 THR A N 1
ATOM 1750 C CA . THR A 1 219 ? 5.108 -0.856 6.466 1.00 93.50 219 THR A CA 1
ATOM 1751 C C . THR A 1 219 ? 3.982 0.160 6.318 1.00 93.50 219 THR A C 1
ATOM 1753 O O . THR A 1 219 ? 2.815 -0.236 6.287 1.00 93.50 219 THR A O 1
ATOM 1756 N N . ALA A 1 220 ? 4.307 1.440 6.137 1.00 91.62 220 ALA A N 1
ATOM 1757 C CA . ALA A 1 220 ? 3.320 2.490 5.913 1.00 91.62 220 ALA A CA 1
ATOM 1758 C C . ALA A 1 220 ? 2.487 2.248 4.639 1.00 91.62 220 ALA A C 1
ATOM 1760 O O . ALA A 1 220 ? 1.263 2.359 4.679 1.00 91.62 220 ALA A O 1
ATOM 1761 N N . ALA A 1 221 ? 3.112 1.847 3.527 1.00 92.31 221 ALA A N 1
ATOM 1762 C CA . ALA A 1 221 ? 2.419 1.571 2.265 1.00 92.31 221 ALA A CA 1
ATOM 1763 C C . ALA A 1 221 ? 1.450 0.377 2.368 1.00 92.31 221 ALA A C 1
ATOM 1765 O O . ALA A 1 221 ? 0.301 0.457 1.921 1.00 92.31 221 ALA A O 1
ATOM 1766 N N . VAL A 1 222 ? 1.880 -0.722 3.000 1.00 94.50 222 VAL A N 1
ATOM 1767 C CA . VAL A 1 222 ? 1.030 -1.900 3.243 1.00 94.50 222 VAL A CA 1
ATOM 1768 C C . VAL A 1 222 ? -0.119 -1.545 4.184 1.00 94.50 222 VAL A C 1
ATOM 1770 O O . VAL A 1 222 ? -1.262 -1.909 3.914 1.00 94.50 222 VAL A O 1
ATOM 1773 N N . THR A 1 223 ? 0.154 -0.789 5.248 1.00 92.69 223 THR A N 1
ATOM 1774 C CA . THR A 1 223 ? -0.860 -0.359 6.224 1.00 92.69 223 THR A CA 1
ATOM 1775 C C . THR A 1 223 ? -1.881 0.577 5.579 1.00 92.69 223 THR A C 1
ATOM 1777 O O . THR A 1 223 ? -3.081 0.376 5.732 1.00 92.69 223 THR A O 1
ATOM 1780 N N . SER A 1 224 ? -1.439 1.536 4.766 1.00 90.06 224 SER A N 1
ATOM 1781 C CA . SER A 1 224 ? -2.329 2.434 4.021 1.00 90.06 224 SER A CA 1
ATOM 1782 C C . SER A 1 224 ? -3.215 1.672 3.024 1.00 90.06 224 SER A C 1
ATOM 1784 O O . SER A 1 224 ? -4.416 1.933 2.935 1.00 90.06 224 SER A O 1
ATOM 1786 N N . SER A 1 225 ? -2.662 0.663 2.343 1.00 92.12 225 SER A N 1
ATOM 1787 C CA . SER A 1 225 ? -3.421 -0.211 1.431 1.00 92.12 225 SER A CA 1
ATOM 1788 C C . SER A 1 225 ? -4.445 -1.072 2.178 1.00 92.12 225 SER A C 1
ATOM 1790 O O . SER A 1 225 ? -5.586 -1.238 1.738 1.00 92.12 225 SER A O 1
ATOM 1792 N N . ALA A 1 226 ? -4.061 -1.598 3.342 1.00 93.62 226 ALA A N 1
ATOM 1793 C CA . ALA A 1 226 ? -4.946 -2.359 4.213 1.00 93.62 226 ALA A CA 1
ATOM 1794 C C . ALA A 1 226 ? -6.090 -1.484 4.739 1.00 93.62 226 ALA A C 1
ATOM 1796 O O . ALA A 1 226 ? -7.248 -1.891 4.659 1.00 93.62 226 ALA A O 1
ATOM 1797 N N . TYR A 1 227 ? -5.789 -0.258 5.177 1.00 91.44 227 TYR A N 1
ATOM 1798 C CA . TYR A 1 227 ? -6.788 0.726 5.585 1.00 91.44 227 TYR A CA 1
ATOM 1799 C C . TYR A 1 227 ? -7.790 0.998 4.465 1.00 91.44 227 TYR A C 1
ATOM 1801 O O . TYR A 1 227 ? -8.990 0.878 4.687 1.00 91.44 227 TYR A O 1
ATOM 1809 N N . ALA A 1 228 ? -7.324 1.280 3.245 1.00 88.56 228 ALA A N 1
ATOM 1810 C CA . ALA A 1 228 ? -8.208 1.515 2.103 1.00 88.56 228 ALA A CA 1
ATOM 1811 C C . ALA A 1 228 ? -9.142 0.323 1.816 1.00 88.56 228 ALA A C 1
ATOM 1813 O O . ALA A 1 228 ? -10.273 0.517 1.373 1.00 88.56 228 ALA A O 1
ATOM 1814 N N . THR A 1 229 ? -8.684 -0.898 2.103 1.00 90.44 229 THR A N 1
ATOM 1815 C CA . THR A 1 229 ? -9.456 -2.132 1.910 1.00 90.44 229 THR A CA 1
ATOM 1816 C C . THR A 1 229 ? -10.550 -2.304 2.968 1.00 90.44 229 THR A C 1
ATOM 1818 O O . THR A 1 229 ? -11.663 -2.716 2.642 1.00 90.44 229 THR A O 1
ATOM 1821 N N . ILE A 1 230 ? -10.258 -1.993 4.236 1.00 90.75 230 ILE A N 1
ATOM 1822 C CA . ILE A 1 230 ? -11.171 -2.278 5.357 1.00 90.75 230 ILE A CA 1
ATOM 1823 C C . ILE A 1 230 ? -11.977 -1.068 5.828 1.00 90.75 230 ILE A C 1
ATOM 1825 O O . ILE A 1 230 ? -13.038 -1.258 6.413 1.00 90.75 230 ILE A O 1
ATOM 1829 N N . ALA A 1 231 ? -11.535 0.163 5.560 1.00 87.44 231 ALA A N 1
ATOM 1830 C CA . ALA A 1 231 ? -12.242 1.382 5.953 1.00 87.44 231 ALA A CA 1
ATOM 1831 C C . ALA A 1 231 ? -13.723 1.402 5.527 1.00 87.44 231 ALA A C 1
ATOM 1833 O O . ALA A 1 231 ? -14.558 1.771 6.352 1.00 87.44 231 ALA A O 1
ATOM 1834 N N . PRO A 1 232 ? -14.113 0.908 4.330 1.00 85.25 232 PRO A N 1
ATOM 1835 C CA . PRO A 1 232 ? -15.524 0.826 3.943 1.00 85.25 232 PRO A CA 1
ATOM 1836 C C . PRO A 1 232 ? -16.408 -0.058 4.844 1.00 85.25 232 PRO A C 1
ATOM 1838 O O . PRO A 1 232 ? -17.636 0.069 4.796 1.00 85.25 232 PRO A O 1
ATOM 1841 N N . LEU A 1 233 ? -15.820 -0.952 5.652 1.00 85.31 233 LEU A N 1
ATOM 1842 C CA . LEU A 1 233 ? -16.540 -1.767 6.641 1.00 85.31 233 LEU A CA 1
ATOM 1843 C C . LEU A 1 233 ? -16.997 -0.930 7.848 1.00 85.31 233 LEU A C 1
ATOM 1845 O O . LEU A 1 233 ? -18.005 -1.254 8.476 1.00 85.31 233 LEU A O 1
ATOM 1849 N N . PHE A 1 234 ? -16.284 0.156 8.153 1.00 85.88 234 PHE A N 1
ATOM 1850 C CA . PHE A 1 234 ? -16.494 1.006 9.323 1.00 85.88 234 PHE A CA 1
ATOM 1851 C C . PHE A 1 234 ? -17.254 2.269 8.927 1.00 85.88 234 PHE A C 1
ATOM 1853 O O . PHE A 1 234 ? -16.693 3.348 8.764 1.00 85.88 234 PHE A O 1
ATOM 1860 N N . LYS A 1 235 ? -18.563 2.123 8.724 1.00 82.75 235 LYS A N 1
ATOM 1861 C CA . LYS A 1 235 ? -19.434 3.267 8.436 1.00 82.75 235 LYS A CA 1
ATOM 1862 C C . LYS A 1 235 ? -19.728 4.059 9.703 1.00 82.75 235 LYS A C 1
ATOM 1864 O O . LYS A 1 235 ? -19.965 3.456 10.752 1.00 82.75 235 LYS A O 1
ATOM 1869 N N . SER A 1 236 ? -19.832 5.381 9.553 1.00 83.44 236 SER A N 1
ATOM 1870 C CA . SER A 1 236 ? -20.278 6.290 10.614 1.00 83.44 236 SER A CA 1
ATOM 1871 C C . SER A 1 236 ? -21.544 5.738 11.300 1.00 83.44 236 SER A C 1
ATOM 1873 O O . SER A 1 236 ? -22.469 5.299 10.603 1.00 83.44 236 SER A O 1
ATOM 1875 N N . PRO A 1 237 ? -21.586 5.693 12.642 1.00 87.06 237 PRO A N 1
ATOM 1876 C CA . PRO A 1 237 ? -20.676 6.370 13.575 1.00 87.06 237 PRO A CA 1
ATOM 1877 C C . PRO A 1 237 ? -19.368 5.624 13.883 1.00 87.06 237 PRO A C 1
ATOM 1879 O O . PRO A 1 237 ? -18.537 6.154 14.607 1.00 87.06 237 PRO A O 1
ATOM 1882 N N . ASN A 1 238 ? -19.172 4.406 13.372 1.00 89.06 238 ASN A N 1
ATOM 1883 C CA . ASN A 1 238 ? -17.935 3.657 13.585 1.00 89.06 238 ASN A CA 1
ATOM 1884 C C . ASN A 1 238 ? -16.778 4.298 12.819 1.00 89.06 238 ASN A C 1
ATOM 1886 O O . ASN A 1 238 ? -16.957 4.739 11.683 1.00 89.06 238 ASN A O 1
ATOM 1890 N N . CYS A 1 239 ? -15.594 4.288 13.422 1.00 85.56 239 CYS A N 1
ATOM 1891 C CA . CYS A 1 239 ? -14.412 4.941 12.876 1.00 85.56 239 CYS A CA 1
ATOM 1892 C C . CYS A 1 239 ? -13.229 3.978 12.832 1.00 85.56 239 CYS A C 1
ATOM 1894 O O . CYS A 1 239 ? -13.069 3.121 13.702 1.00 85.56 239 CYS A O 1
ATOM 1896 N N . ILE A 1 240 ? -12.362 4.179 11.848 1.00 87.81 240 ILE A N 1
ATOM 1897 C CA . ILE A 1 240 ? -11.029 3.591 11.803 1.00 87.81 240 ILE A CA 1
ATOM 1898 C C . ILE A 1 240 ? -10.032 4.667 11.384 1.00 87.81 240 ILE A C 1
ATOM 1900 O O . ILE A 1 240 ? -10.326 5.485 10.511 1.00 87.81 240 ILE A O 1
ATOM 1904 N N . HIS A 1 241 ? -8.860 4.652 12.002 1.00 87.44 241 HIS A N 1
ATOM 1905 C CA . HIS A 1 241 ? -7.765 5.572 11.729 1.00 87.44 241 HIS A CA 1
ATOM 1906 C C . HIS A 1 241 ? -6.441 4.804 11.695 1.00 87.44 241 HIS A C 1
ATOM 1908 O O . HIS A 1 241 ? -6.273 3.819 12.416 1.00 87.44 241 HIS A O 1
ATOM 1914 N N . VAL A 1 242 ? -5.524 5.222 10.829 1.00 86.38 242 VAL A N 1
ATOM 1915 C CA . VAL A 1 242 ? -4.182 4.634 10.738 1.00 86.38 242 VAL A CA 1
ATOM 1916 C C . VAL A 1 242 ? -3.290 5.332 11.747 1.00 86.38 242 VAL A C 1
ATOM 1918 O O . VAL A 1 242 ? -3.340 6.549 11.847 1.00 86.38 242 VAL A O 1
ATOM 1921 N N . ASP A 1 243 ? -2.472 4.585 12.481 1.00 83.25 243 ASP A N 1
ATOM 1922 C CA . ASP A 1 243 ? -1.417 5.204 13.275 1.00 83.25 243 ASP A CA 1
ATOM 1923 C C . ASP A 1 243 ? -0.342 5.767 12.332 1.00 83.25 243 ASP A C 1
ATOM 1925 O O . ASP A 1 243 ? 0.262 5.032 11.545 1.00 83.25 243 ASP A O 1
ATOM 1929 N N . GLU A 1 244 ? -0.134 7.080 12.384 1.00 75.94 244 GLU A N 1
ATOM 1930 C CA . GLU A 1 244 ? 0.741 7.808 11.462 1.00 75.94 244 GLU A CA 1
ATOM 1931 C C . GLU A 1 244 ? 2.227 7.501 11.665 1.00 75.94 244 GLU A C 1
ATOM 1933 O O . GLU A 1 244 ? 3.044 7.796 10.788 1.00 75.94 244 GLU A O 1
ATOM 1938 N N . THR A 1 245 ? 2.593 6.852 12.775 1.00 79.94 245 THR A N 1
ATOM 1939 C CA . THR A 1 245 ? 3.952 6.368 12.997 1.00 79.94 245 THR A CA 1
ATOM 1940 C C . THR A 1 245 ? 4.305 5.348 11.909 1.00 79.94 245 THR A C 1
ATOM 1942 O O . THR A 1 245 ? 3.769 4.237 11.913 1.00 79.94 245 THR A O 1
ATOM 1945 N N . PRO A 1 246 ? 5.266 5.630 11.005 1.00 73.44 246 PRO A N 1
ATOM 1946 C CA . PRO A 1 246 ? 5.492 4.786 9.824 1.00 73.44 246 PRO A CA 1
ATOM 1947 C C . PRO A 1 246 ? 5.892 3.336 10.144 1.00 73.44 246 PRO A C 1
ATOM 1949 O O . PRO A 1 246 ? 5.790 2.445 9.303 1.00 73.44 246 PRO A O 1
ATOM 1952 N N . THR A 1 247 ? 6.374 3.086 11.363 1.00 82.50 247 THR A N 1
ATOM 1953 C CA . THR A 1 247 ? 6.830 1.777 11.839 1.00 82.50 247 THR A CA 1
ATOM 1954 C C . THR A 1 247 ? 5.793 1.013 12.659 1.00 82.50 247 THR A C 1
ATOM 1956 O O . THR A 1 247 ? 6.049 -0.155 12.962 1.00 82.50 247 THR A O 1
ATOM 1959 N N . SER A 1 248 ? 4.659 1.624 13.028 1.00 85.44 248 SER A N 1
ATOM 1960 C CA . SER A 1 248 ? 3.655 0.984 13.891 1.00 85.44 248 SER A CA 1
ATOM 1961 C C . SER A 1 248 ? 3.043 -0.228 13.191 1.00 85.44 248 SER A C 1
ATOM 1963 O O . SER A 1 248 ? 3.061 -1.335 13.725 1.00 85.44 248 SER A O 1
ATOM 1965 N N . GLY A 1 249 ? 2.577 -0.030 11.954 1.00 87.25 249 GLY A N 1
ATOM 1966 C CA . GLY A 1 249 ? 1.751 -1.007 11.254 1.00 87.25 249 GLY A CA 1
ATOM 1967 C C . GLY A 1 249 ? 0.383 -1.204 11.912 1.00 87.25 249 GLY A C 1
ATOM 1968 O O . GLY A 1 249 ? -0.237 -2.248 11.703 1.00 87.25 249 GLY A O 1
ATOM 1969 N N . ASP A 1 250 ? -0.062 -0.238 12.717 1.00 92.56 250 ASP A N 1
ATOM 1970 C CA . ASP A 1 250 ? -1.261 -0.345 13.538 1.00 92.56 250 ASP A CA 1
ATOM 1971 C C . ASP A 1 250 ? -2.382 0.559 13.011 1.00 92.56 250 ASP A C 1
ATOM 1973 O O . ASP A 1 250 ? -2.164 1.623 12.428 1.00 92.56 250 ASP A O 1
ATOM 1977 N N . MET A 1 251 ? -3.619 0.123 13.223 1.00 92.25 251 MET A N 1
ATOM 1978 C CA . MET A 1 251 ? -4.819 0.919 12.996 1.00 92.25 251 MET A CA 1
ATOM 1979 C C . MET A 1 251 ? -5.695 0.877 14.234 1.00 92.25 251 MET A C 1
ATOM 1981 O O . MET A 1 251 ? -5.838 -0.159 14.887 1.00 92.25 251 MET A O 1
ATOM 1985 N N . LYS A 1 252 ? -6.327 2.002 14.530 1.00 91.31 252 LYS A N 1
ATOM 1986 C CA . LYS A 1 252 ? -7.204 2.172 15.679 1.00 91.31 252 LYS A CA 1
ATOM 1987 C C . LYS A 1 252 ? -8.640 2.211 15.208 1.00 91.31 252 LYS A C 1
ATOM 1989 O O . LYS A 1 252 ? -8.982 2.948 14.289 1.00 91.31 252 LYS A O 1
ATOM 1994 N N . ILE A 1 253 ? -9.476 1.403 15.837 1.00 92.12 253 ILE A N 1
ATOM 1995 C CA . ILE A 1 253 ? -10.875 1.214 15.481 1.00 92.12 253 ILE A CA 1
ATOM 1996 C C . ILE A 1 253 ? -11.725 1.604 16.686 1.00 92.12 253 ILE A C 1
ATOM 1998 O O . ILE A 1 253 ? -11.457 1.186 17.813 1.00 92.12 253 ILE A O 1
ATOM 2002 N N . VAL A 1 254 ? -12.775 2.377 16.431 1.00 91.44 254 VAL A N 1
ATOM 2003 C CA . VAL A 1 254 ? -13.797 2.728 17.414 1.00 91.44 254 VAL A CA 1
ATOM 2004 C C . VAL A 1 254 ? -15.145 2.227 16.913 1.00 91.44 254 VAL A C 1
ATOM 2006 O O . VAL A 1 254 ? -15.605 2.636 15.844 1.00 91.44 254 VAL A O 1
ATOM 2009 N N . LEU A 1 255 ? -15.772 1.343 17.689 1.00 92.50 255 LEU A N 1
ATOM 2010 C CA . LEU A 1 255 ? -17.082 0.769 17.391 1.00 92.50 255 LEU A CA 1
ATOM 2011 C C . LEU A 1 255 ? -18.139 1.193 18.408 1.00 92.50 255 LEU A C 1
ATOM 2013 O O . LEU A 1 255 ? -17.886 1.254 19.611 1.00 92.50 255 LEU A O 1
ATOM 2017 N N . PHE A 1 256 ? -19.353 1.405 17.919 1.00 89.81 256 PHE A N 1
ATOM 2018 C CA . PHE A 1 256 ? -20.536 1.694 18.718 1.00 89.81 256 PHE A CA 1
ATOM 2019 C C . PHE A 1 256 ? -21.569 0.594 18.480 1.00 89.81 256 PHE A C 1
ATOM 2021 O O . PHE A 1 256 ? -22.038 0.393 17.358 1.00 89.81 256 PHE A O 1
ATOM 2028 N N . ALA A 1 257 ? -21.908 -0.142 19.535 1.00 86.25 257 ALA A N 1
ATOM 2029 C CA . ALA A 1 257 ? -22.847 -1.251 19.498 1.00 86.25 257 ALA A CA 1
ATOM 2030 C C . ALA A 1 257 ? -23.679 -1.289 20.783 1.00 86.25 257 ALA A C 1
ATOM 2032 O O . ALA A 1 257 ? -23.166 -1.083 21.883 1.00 86.25 257 ALA A O 1
ATOM 2033 N N . LYS A 1 258 ? -24.982 -1.552 20.627 1.00 82.88 258 LYS A N 1
ATOM 2034 C CA . LYS A 1 258 ? -25.906 -1.768 21.753 1.00 82.88 258 LYS A CA 1
ATOM 2035 C C . LYS A 1 258 ? -25.779 -3.170 22.346 1.00 82.88 258 LYS A C 1
ATOM 2037 O O . LYS A 1 258 ? -26.037 -3.347 23.531 1.00 82.88 258 LYS A O 1
ATOM 2042 N N . ASP A 1 259 ? -25.398 -4.122 21.504 1.00 84.00 259 ASP A N 1
ATOM 2043 C CA . ASP A 1 259 ? -25.196 -5.519 21.859 1.00 84.00 259 ASP A CA 1
ATOM 2044 C C . ASP A 1 259 ? -23.706 -5.807 22.067 1.00 84.00 259 ASP A C 1
ATOM 2046 O O . ASP A 1 259 ? -22.838 -5.031 21.656 1.00 84.00 259 ASP A O 1
ATOM 2050 N N . GLU A 1 260 ? -23.415 -6.945 22.692 1.00 81.44 260 GLU A N 1
ATOM 2051 C CA . GLU A 1 260 ? -22.050 -7.434 22.859 1.00 81.44 260 GLU A CA 1
ATOM 2052 C C . GLU A 1 260 ? -21.404 -7.707 21.491 1.00 81.44 260 GLU A C 1
ATOM 2054 O O . GLU A 1 260 ? -21.994 -8.342 20.612 1.00 81.44 260 GLU A O 1
ATOM 2059 N N . LEU A 1 261 ? -20.187 -7.198 21.299 1.00 85.00 261 LEU A N 1
ATOM 2060 C CA . LEU A 1 261 ? -19.438 -7.381 20.062 1.00 85.00 261 LEU A CA 1
ATOM 2061 C C . LEU A 1 261 ? -18.796 -8.770 20.029 1.00 85.00 261 LEU A C 1
ATOM 2063 O O . LEU A 1 261 ? -17.967 -9.101 20.873 1.00 85.00 261 LEU A O 1
ATOM 2067 N N . ASP A 1 262 ? -19.112 -9.555 18.999 1.00 88.56 262 ASP A N 1
ATOM 2068 C CA . ASP A 1 262 ? -18.378 -10.788 18.713 1.00 88.56 262 ASP A CA 1
ATOM 2069 C C . ASP A 1 262 ? -17.023 -10.448 18.070 1.00 88.56 262 ASP A C 1
ATOM 2071 O O . ASP A 1 262 ? -16.896 -10.275 16.852 1.00 88.56 262 ASP A O 1
ATOM 2075 N N . GLU A 1 263 ? -15.992 -10.347 18.910 1.00 88.12 263 GLU A N 1
ATOM 2076 C CA . GLU A 1 263 ? -14.624 -10.032 18.488 1.00 88.12 263 GLU A CA 1
ATOM 2077 C C . GLU A 1 263 ? -14.060 -11.062 17.496 1.00 88.12 263 GLU A C 1
ATOM 2079 O O . GLU A 1 263 ? -13.263 -10.712 16.620 1.00 88.12 263 GLU A O 1
ATOM 2084 N N . LYS A 1 264 ? -14.482 -12.332 17.584 1.00 89.06 264 LYS A N 1
ATOM 2085 C CA . LYS A 1 264 ? -14.013 -13.387 16.673 1.00 89.06 264 LYS A CA 1
ATOM 2086 C C . LYS A 1 264 ? -14.619 -13.213 15.294 1.00 89.06 264 LYS A C 1
ATOM 2088 O O . LYS A 1 264 ? -13.904 -13.349 14.302 1.00 89.06 264 LYS A O 1
ATOM 2093 N N . LEU A 1 265 ? -15.909 -12.893 15.227 1.00 89.00 265 LEU A N 1
ATOM 2094 C CA . LEU A 1 265 ? -16.583 -12.604 13.966 1.00 89.00 265 LEU A CA 1
ATOM 2095 C C . LEU A 1 265 ? -16.015 -11.337 13.313 1.00 89.00 265 LEU A C 1
ATOM 2097 O O . LEU A 1 265 ? -15.732 -11.339 12.114 1.00 89.00 265 LEU A O 1
ATOM 2101 N N . LEU A 1 266 ? -15.781 -10.281 14.099 1.00 89.12 266 LEU A N 1
ATOM 2102 C CA . LEU A 1 266 ? -15.139 -9.052 13.625 1.00 89.12 266 LEU A CA 1
ATOM 2103 C C . LEU A 1 266 ? -13.740 -9.334 13.061 1.00 89.12 266 LEU A C 1
ATOM 2105 O O . LEU A 1 266 ? -13.436 -8.943 11.933 1.00 89.12 266 LEU A O 1
ATOM 2109 N N . SER A 1 267 ? -12.914 -10.064 13.815 1.00 90.88 267 SER A N 1
ATOM 2110 C CA . SER A 1 267 ? -11.578 -10.480 13.382 1.00 90.88 267 SER A CA 1
ATOM 2111 C C . SER A 1 267 ? -11.634 -11.302 12.093 1.00 90.88 267 SER A C 1
ATOM 2113 O O . SER A 1 267 ? -10.917 -11.005 11.139 1.00 90.88 267 SER A O 1
ATOM 2115 N N . PHE A 1 268 ? -12.552 -12.270 12.005 1.00 90.38 268 PHE A N 1
ATOM 2116 C CA . PHE A 1 268 ? -12.750 -13.079 10.805 1.00 90.38 268 PHE A CA 1
ATOM 2117 C C . PHE A 1 268 ? -13.089 -12.225 9.574 1.00 90.38 268 PHE A C 1
ATOM 2119 O O . PHE A 1 268 ? -12.504 -12.434 8.509 1.00 90.38 268 PHE A O 1
ATOM 2126 N N . HIS A 1 269 ? -13.987 -11.244 9.702 1.00 90.69 269 HIS A N 1
ATOM 2127 C CA . HIS A 1 269 ? -14.337 -10.349 8.597 1.00 90.69 269 HIS A CA 1
ATOM 2128 C C . HIS A 1 269 ? -13.162 -9.479 8.147 1.00 90.69 269 HIS A C 1
ATOM 2130 O O . HIS A 1 269 ? -12.909 -9.379 6.946 1.00 90.69 269 HIS A O 1
ATOM 2136 N N . ILE A 1 270 ? -12.424 -8.889 9.093 1.00 92.38 270 ILE A N 1
ATOM 2137 C CA . ILE A 1 270 ? -11.242 -8.070 8.789 1.00 92.38 270 ILE A CA 1
ATOM 2138 C C . ILE A 1 270 ? -10.181 -8.918 8.081 1.00 92.38 270 ILE A C 1
ATOM 2140 O O . ILE A 1 270 ? -9.709 -8.547 7.009 1.00 92.38 270 ILE A O 1
ATOM 2144 N N . VAL A 1 271 ? -9.844 -10.083 8.636 1.00 92.25 271 VAL A N 1
ATOM 2145 C CA . VAL A 1 271 ? -8.843 -10.995 8.066 1.00 92.25 271 VAL A CA 1
ATOM 2146 C C . VAL A 1 271 ? -9.243 -11.465 6.670 1.00 92.25 271 VAL A C 1
ATOM 2148 O O . VAL A 1 271 ? -8.407 -11.459 5.770 1.00 92.25 271 VAL A O 1
ATOM 2151 N N . SER A 1 272 ? -10.515 -11.817 6.463 1.00 91.50 272 SER A N 1
ATOM 2152 C CA . SER A 1 272 ? -11.017 -12.250 5.151 1.00 91.50 272 SER A CA 1
ATOM 2153 C C . SER A 1 272 ? -10.871 -11.150 4.098 1.00 91.50 272 SER A C 1
ATOM 2155 O O . SER A 1 272 ? -10.470 -11.418 2.969 1.00 91.50 272 SER A O 1
ATOM 2157 N N . MET A 1 273 ? -11.143 -9.898 4.475 1.00 92.69 273 MET A N 1
ATOM 2158 C CA . MET A 1 273 ? -10.990 -8.740 3.589 1.00 92.69 273 MET A CA 1
ATOM 2159 C C . MET A 1 273 ? -9.522 -8.399 3.311 1.00 92.69 273 MET A C 1
ATOM 2161 O O . MET A 1 273 ? -9.198 -7.943 2.219 1.00 92.69 273 MET A O 1
ATOM 2165 N N . LEU A 1 274 ? -8.622 -8.640 4.268 1.00 94.19 274 LEU A N 1
ATOM 2166 C CA . LEU A 1 274 ? -7.182 -8.419 4.107 1.00 94.19 274 LEU A CA 1
ATOM 2167 C C . LEU A 1 274 ? -6.454 -9.574 3.410 1.00 94.19 274 LEU A C 1
ATOM 2169 O O . LEU A 1 274 ? -5.295 -9.412 3.021 1.00 94.19 274 LEU A O 1
ATOM 2173 N N . GLN A 1 275 ? -7.099 -10.727 3.230 1.00 93.00 275 GLN A N 1
ATOM 2174 C CA . GLN A 1 275 ? -6.484 -11.912 2.636 1.00 93.00 275 GLN A CA 1
ATOM 2175 C C . GLN A 1 275 ? -5.901 -11.670 1.230 1.00 93.00 275 GLN A C 1
ATOM 2177 O O . GLN A 1 275 ? -4.780 -12.122 0.999 1.00 93.00 275 GLN A O 1
ATOM 2182 N N . PRO A 1 276 ? -6.547 -10.928 0.305 1.00 91.81 276 PRO A N 1
ATOM 2183 C CA . PRO A 1 276 ? -5.942 -10.619 -0.995 1.00 91.81 276 PRO A CA 1
ATOM 2184 C C . PRO A 1 276 ? -4.647 -9.795 -0.891 1.00 91.81 276 PRO A C 1
ATOM 2186 O O . PRO A 1 276 ? -3.733 -9.965 -1.693 1.00 91.81 276 PRO A O 1
ATOM 2189 N N . LEU A 1 277 ? -4.538 -8.927 0.122 1.00 93.50 277 LEU A N 1
ATOM 2190 C CA . LEU A 1 277 ? -3.372 -8.070 0.339 1.00 93.50 277 LEU A CA 1
ATOM 2191 C C . LEU A 1 277 ? -2.239 -8.806 1.071 1.00 93.50 277 LEU A C 1
ATOM 2193 O O . LEU A 1 277 ? -1.079 -8.731 0.668 1.00 93.50 277 LEU A O 1
ATOM 2197 N N . LEU A 1 278 ? -2.550 -9.496 2.168 1.00 92.31 278 LEU A N 1
ATOM 2198 C CA . LEU A 1 278 ? -1.554 -10.093 3.071 1.00 92.31 278 LEU A CA 1
ATOM 2199 C C . LEU A 1 278 ? -1.336 -11.598 2.830 1.00 92.31 278 LEU A C 1
ATOM 2201 O O . LEU A 1 278 ? -0.421 -12.191 3.404 1.00 92.31 278 LEU A O 1
ATOM 2205 N N . GLY A 1 279 ? -2.152 -12.234 1.989 1.00 89.06 279 GLY A N 1
ATOM 2206 C CA . GLY A 1 279 ? -2.094 -13.669 1.726 1.00 89.06 279 GLY A CA 1
ATOM 2207 C C . GLY A 1 279 ? -2.278 -14.492 3.002 1.00 89.06 279 GLY A C 1
ATOM 2208 O O . GLY A 1 279 ? -3.113 -14.187 3.854 1.00 89.06 279 GLY A O 1
ATOM 2209 N N . GLU A 1 280 ? -1.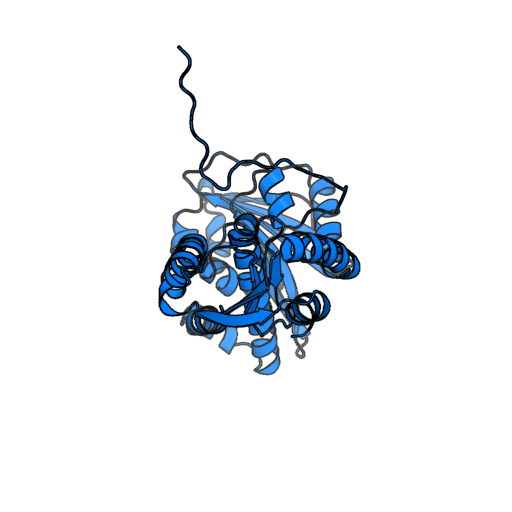454 -15.527 3.176 1.00 86.50 280 GLU A N 1
ATOM 2210 C CA . GLU A 1 280 ? -1.476 -16.359 4.387 1.00 86.50 280 GLU A CA 1
ATOM 2211 C C . GLU A 1 280 ? -1.143 -15.586 5.675 1.00 86.50 280 GLU A C 1
ATOM 2213 O O . GLU A 1 280 ? -1.570 -15.987 6.763 1.00 86.50 280 GLU A O 1
ATOM 2218 N N . HIS A 1 281 ? -0.419 -14.464 5.571 1.00 86.56 281 HIS A N 1
ATOM 2219 C CA . HIS A 1 281 ? -0.045 -13.662 6.732 1.00 86.56 281 HIS A CA 1
ATOM 2220 C C . HIS A 1 281 ? -1.257 -12.962 7.358 1.00 86.56 281 HIS A C 1
ATOM 2222 O O . HIS A 1 281 ? -1.246 -12.775 8.572 1.00 86.56 281 HIS A O 1
ATOM 2228 N N . ALA A 1 282 ? -2.324 -12.700 6.584 1.00 80.62 282 ALA A N 1
ATOM 2229 C CA . ALA A 1 282 ? -3.586 -12.160 7.102 1.00 80.62 282 ALA A CA 1
ATOM 2230 C C . ALA A 1 282 ? -4.110 -13.010 8.267 1.00 80.62 282 ALA A C 1
ATOM 2232 O O . ALA A 1 282 ? -4.408 -12.521 9.346 1.00 80.62 282 ALA A O 1
ATOM 2233 N N . THR A 1 283 ? -4.184 -14.326 8.064 1.00 80.44 283 THR A N 1
ATOM 2234 C CA . THR A 1 283 ? -4.751 -15.245 9.064 1.00 80.44 283 THR A CA 1
ATOM 2235 C C . THR A 1 283 ? -3.809 -15.551 10.223 1.00 80.44 283 THR A C 1
ATOM 2237 O O . THR A 1 283 ? -4.265 -15.827 11.328 1.00 80.44 283 THR A O 1
ATOM 2240 N N . LYS A 1 284 ? -2.494 -15.541 9.979 1.00 85.44 284 LYS A N 1
ATOM 2241 C CA . LYS A 1 284 ? -1.493 -16.030 10.939 1.00 85.44 284 LYS A CA 1
ATOM 2242 C C . LYS A 1 284 ? -0.901 -14.927 11.813 1.00 85.44 284 LYS A C 1
ATOM 2244 O O . LYS A 1 284 ? -0.379 -15.227 12.887 1.00 85.44 284 LYS A O 1
ATOM 2249 N N . HIS A 1 285 ? -0.899 -13.684 11.335 1.00 88.38 285 HIS A N 1
ATOM 2250 C CA . HIS A 1 285 ? -0.083 -12.614 11.911 1.00 88.38 285 HIS A CA 1
ATOM 2251 C C . HIS A 1 285 ? -0.800 -11.263 12.022 1.00 88.38 285 HIS A C 1
ATOM 2253 O O . HIS A 1 285 ? -0.189 -10.306 12.499 1.00 88.38 285 HIS A O 1
ATOM 2259 N N . THR A 1 286 ? -2.064 -11.160 11.607 1.00 90.75 286 THR A N 1
ATOM 2260 C CA . THR A 1 286 ? -2.911 -10.007 11.926 1.00 90.75 286 THR A CA 1
ATOM 2261 C C . THR A 1 286 ? -3.513 -10.198 13.312 1.00 90.75 286 THR A C 1
ATOM 2263 O O . THR A 1 286 ? -4.072 -11.251 13.615 1.00 90.75 286 THR A O 1
ATOM 2266 N N . LEU A 1 287 ? -3.392 -9.179 14.160 1.00 92.75 287 LEU A N 1
ATOM 2267 C CA . LEU A 1 287 ? -3.926 -9.199 15.519 1.00 92.75 287 LEU A CA 1
ATOM 2268 C C . LEU A 1 287 ? -4.997 -8.127 15.667 1.00 92.75 287 LEU A C 1
ATOM 2270 O O . LEU A 1 287 ? -4.763 -6.977 15.313 1.00 92.75 287 LEU A O 1
ATOM 2274 N N . LEU A 1 288 ? -6.143 -8.502 16.227 1.00 93.88 288 LEU A N 1
ATOM 2275 C CA . LEU A 1 288 ? -7.166 -7.568 16.679 1.00 93.88 288 LEU A CA 1
ATOM 2276 C C . LEU A 1 288 ? -7.190 -7.607 18.207 1.00 93.88 288 LEU A C 1
ATOM 2278 O O . LEU A 1 288 ? -7.489 -8.646 18.793 1.00 93.88 288 LEU A O 1
ATOM 2282 N N . 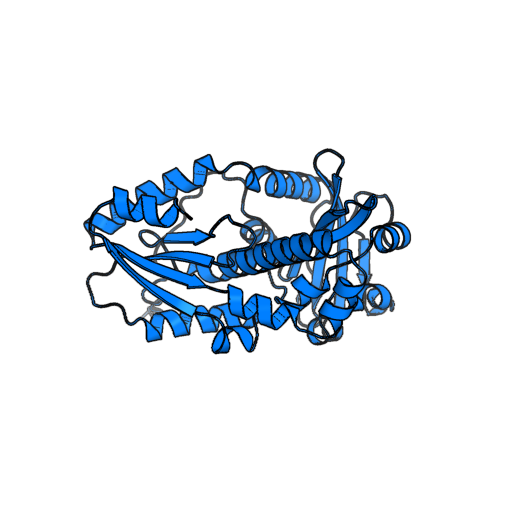LEU A 1 289 ? -6.826 -6.496 18.841 1.00 93.31 289 LEU A N 1
ATOM 2283 C CA . LEU A 1 289 ? -6.708 -6.371 20.291 1.00 93.31 289 LEU A CA 1
ATOM 2284 C C . LEU A 1 289 ? -7.809 -5.459 20.823 1.00 93.31 289 LEU A C 1
ATOM 2286 O O . LEU A 1 289 ? -7.918 -4.313 20.395 1.00 93.31 289 LEU A O 1
ATOM 2290 N N . SER A 1 290 ? -8.590 -5.954 21.779 1.00 92.88 290 SER A N 1
ATOM 2291 C CA . SER A 1 290 ? -9.561 -5.153 22.526 1.00 92.88 290 SER A CA 1
ATOM 2292 C C . SER A 1 290 ? -8.819 -4.226 23.494 1.00 92.88 290 SER A C 1
ATOM 2294 O O . SER A 1 290 ? -8.083 -4.687 24.368 1.00 92.88 290 SER A O 1
ATOM 2296 N N . ALA A 1 291 ? -8.968 -2.915 23.312 1.00 91.31 291 ALA A N 1
ATOM 2297 C CA . ALA A 1 291 ? -8.290 -1.878 24.095 1.00 91.31 291 ALA A CA 1
ATOM 2298 C C . ALA A 1 291 ? -9.192 -1.259 25.181 1.00 91.31 291 ALA A C 1
ATOM 2300 O O . ALA A 1 291 ? -8.750 -0.397 25.942 1.00 91.31 291 ALA A O 1
ATOM 2301 N N . GLY A 1 292 ? -10.445 -1.712 25.280 1.00 90.38 292 GLY A N 1
ATOM 2302 C CA . GLY A 1 292 ? -11.390 -1.325 26.326 1.00 90.38 292 GLY A CA 1
ATOM 2303 C C . GLY A 1 292 ? -12.604 -0.557 25.810 1.00 90.38 292 GLY A C 1
ATOM 2304 O O . GLY A 1 292 ? -12.877 -0.504 24.613 1.00 90.38 292 GLY A O 1
ATOM 2305 N N . ILE A 1 293 ? -13.362 0.016 26.747 1.00 90.56 293 ILE A N 1
ATOM 2306 C CA . ILE A 1 293 ? -14.632 0.698 26.482 1.00 90.56 293 ILE A CA 1
ATOM 2307 C C . ILE A 1 293 ? -14.597 2.085 27.132 1.00 90.56 293 ILE A C 1
ATOM 2309 O O . ILE A 1 293 ? -14.223 2.214 28.298 1.00 90.56 293 ILE A O 1
ATOM 2313 N N . CYS A 1 294 ? -15.015 3.124 26.407 1.00 90.50 294 CYS A N 1
ATOM 2314 C CA . CYS A 1 294 ? -15.064 4.497 26.904 1.00 90.50 294 CYS A CA 1
ATOM 2315 C C . CYS A 1 294 ? -16.419 5.165 26.623 1.00 90.50 294 CYS A C 1
ATOM 2317 O O . CYS A 1 294 ? -16.830 5.260 25.467 1.00 90.50 294 CYS A O 1
ATOM 2319 N N . PRO A 1 295 ? -17.106 5.702 27.645 1.00 89.81 295 PRO A N 1
ATOM 2320 C CA . PRO A 1 295 ? -18.374 6.403 27.452 1.00 89.81 295 PRO A CA 1
ATOM 2321 C C . PRO A 1 295 ? -18.209 7.902 27.142 1.00 89.81 295 PRO A C 1
ATOM 2323 O O . PRO A 1 295 ? -19.199 8.624 27.088 1.00 89.81 295 PRO A O 1
ATOM 2326 N N . ILE A 1 296 ? -16.979 8.415 26.997 1.00 91.06 296 ILE A N 1
ATOM 2327 C CA . ILE A 1 296 ? -16.709 9.861 26.937 1.00 91.06 296 ILE A CA 1
ATOM 2328 C C . ILE A 1 296 ? -16.015 10.226 25.623 1.00 91.06 296 ILE A C 1
ATOM 2330 O O . ILE A 1 296 ? -14.971 9.661 25.296 1.00 91.06 296 ILE A O 1
ATOM 2334 N N . LYS A 1 297 ? -16.527 11.260 24.935 1.00 88.69 297 LYS A N 1
ATOM 2335 C CA . LYS A 1 297 ? -15.981 11.789 23.666 1.00 88.69 297 LYS A CA 1
ATOM 2336 C C . LYS A 1 297 ? -14.479 12.027 23.737 1.00 88.69 297 LYS A C 1
ATOM 2338 O O . LYS A 1 297 ? -13.735 11.502 22.920 1.00 88.69 297 LYS A O 1
ATOM 2343 N N . LYS A 1 298 ? -14.021 12.739 24.773 1.00 88.31 298 LYS A N 1
ATOM 2344 C CA . LYS A 1 298 ? -12.598 13.051 24.968 1.00 88.31 298 LYS A CA 1
ATOM 2345 C C . LYS A 1 298 ? -11.708 11.801 24.966 1.00 88.31 298 LYS A C 1
ATOM 2347 O O . LYS A 1 298 ? -10.609 11.860 24.434 1.00 88.31 298 LYS A O 1
ATOM 2352 N N . GLY A 1 299 ? -12.168 10.691 25.548 1.00 87.25 299 GLY A N 1
ATOM 2353 C CA . GLY A 1 299 ? -11.405 9.442 25.575 1.00 87.25 299 GLY A CA 1
ATOM 2354 C C . GLY A 1 299 ? -11.353 8.752 24.212 1.00 87.25 299 GLY A C 1
ATOM 2355 O O . GLY A 1 299 ? -10.289 8.297 23.811 1.00 87.25 299 GLY A O 1
ATOM 2356 N N . ALA A 1 300 ? -12.468 8.733 23.475 1.00 85.69 300 ALA A N 1
ATOM 2357 C CA . ALA A 1 300 ? -12.531 8.158 22.127 1.00 85.69 300 ALA A CA 1
ATOM 2358 C C . ALA A 1 300 ? -11.699 8.942 21.106 1.00 85.69 300 ALA A C 1
ATOM 2360 O O . ALA A 1 300 ? -10.967 8.348 20.317 1.00 85.69 300 ALA A O 1
ATOM 2361 N N . VAL A 1 301 ? -11.749 10.271 21.177 1.00 86.06 301 VAL A N 1
ATOM 2362 C CA . VAL A 1 301 ? -10.930 11.157 20.344 1.00 86.06 301 VAL A CA 1
ATOM 2363 C C . VAL A 1 301 ? -9.449 10.978 20.679 1.00 86.06 301 VAL A C 1
ATOM 2365 O O . VAL A 1 301 ? -8.640 10.747 19.786 1.00 86.06 301 VAL A O 1
ATOM 2368 N N . ALA A 1 302 ? -9.099 10.984 21.971 1.00 86.06 302 ALA A N 1
ATOM 2369 C CA . ALA A 1 302 ? -7.724 10.772 22.416 1.00 86.06 302 ALA A CA 1
ATOM 2370 C C . ALA A 1 302 ? -7.174 9.395 22.023 1.00 86.06 302 ALA A C 1
ATOM 2372 O O . ALA A 1 302 ? -5.986 9.292 21.746 1.00 86.06 302 ALA A O 1
ATOM 2373 N N . PHE A 1 303 ? -8.005 8.349 21.997 1.00 87.88 303 PHE A N 1
ATOM 2374 C CA . PHE A 1 303 ? -7.589 7.025 21.538 1.00 87.88 303 PHE A CA 1
ATOM 2375 C C . PHE A 1 303 ? -7.166 7.060 20.066 1.00 87.88 303 PHE A C 1
ATOM 2377 O O . PHE A 1 303 ? -6.069 6.613 19.743 1.00 87.88 303 PHE A O 1
ATOM 2384 N N . LEU A 1 304 ? -7.990 7.643 19.189 1.00 81.44 304 LEU A N 1
ATOM 2385 C CA . LEU A 1 304 ? -7.665 7.754 17.766 1.00 81.44 304 LEU A CA 1
ATOM 2386 C C . LEU A 1 304 ? -6.444 8.655 17.522 1.00 81.44 304 LEU A C 1
ATOM 2388 O O . LEU A 1 304 ? -5.575 8.273 16.747 1.00 81.44 304 LEU A O 1
ATOM 2392 N N . GLN A 1 305 ? -6.346 9.785 18.231 1.00 75.19 305 GLN A N 1
ATOM 2393 C CA . GLN A 1 305 ? -5.307 10.803 18.018 1.00 75.19 305 GLN A CA 1
ATOM 2394 C C . GLN A 1 305 ? -3.948 10.487 18.659 1.00 75.19 305 GLN A C 1
ATOM 2396 O O . GLN A 1 305 ? -2.924 10.865 18.107 1.00 75.19 305 GLN A O 1
ATOM 2401 N N . ASN A 1 306 ? -3.902 9.836 19.826 1.00 64.25 306 ASN A N 1
ATOM 2402 C CA . ASN A 1 306 ? -2.639 9.618 20.541 1.00 64.25 306 ASN A CA 1
ATOM 2403 C C . ASN A 1 306 ? -2.087 8.225 20.240 1.00 64.25 306 ASN A C 1
ATOM 2405 O O . ASN A 1 306 ? -2.601 7.230 20.762 1.00 64.25 306 ASN A O 1
ATOM 2409 N N . GLY A 1 307 ? -1.079 8.163 19.368 1.00 49.34 307 GLY A N 1
ATOM 2410 C CA . GLY A 1 307 ? -0.164 7.040 19.133 1.00 49.34 307 GLY A CA 1
ATOM 2411 C C . GLY A 1 307 ? 1.262 7.560 19.211 1.00 49.34 307 GLY A C 1
ATOM 2412 O O . GLY A 1 307 ? 1.495 8.626 18.602 1.00 49.34 307 GLY A O 1
#

Secondary structure (DSSP, 8-state):
--------TT---------PPPPHHHHHHHTT-SEEEEEEEEE-TTS-EEEEEEEEES--HHHHHHT-EEHHHHHHHS-SSSS-EEEETTTT--TTTGGGS-HHHHHHEEEEEEEEEEETTEEEEEEEEEETTSPPP-PPPHHHHHHHHHHHHHHTT-TTTHHHHHHHHHHHHHTTSPEEEEEEE-HHHHHHHTT-HHHHHHHTTS-HHHHHHHHHHHHHHHHHHHHHHHGGGS-TTSEEEE---TTT-EEEEEEE-SSPP-HHHHHHHHHHHHHHHHTHHHHHH-EEEEEEEE-SHHHHHHHHH--

Radius of gyration: 20.53 Å; chains: 1; bounding box: 71×36×55 Å

pLDDT: mean 84.28, std 15.16, range [27.03, 96.88]

Sequence (307 aa):
MTANTKGGLLQRATKLIAETTPKFSEWTAKNGFRHAGILTPYKTGTGAEFYVMTESTGFNSKTIASSISFRDFWNGKLSKAFEWQCFSKDFNELSPFLPLFDDQTSMDMASLYFLPFNDKETPMIFVLAEFSDEEQTVLPQSSACASMLKKIVEYKRDEQRELAEIDESIEKGLEISSAHFFILSLKNSVEKLMQNVEIERKLSKIDMVDRIELKARITAAVTSSAYATIAPLFKSPNCIHVDETPTSGDMKIVLFAKDELDEKLLSFHIVSMLQPLLGEHATKHTLLLSAGICPIKKGAVAFLQNG